Protein AF-A0ABD3PAG7-F1 (afdb_monomer_lite)

InterPro domains:
  IPR004653 tRNA-dihydrouridine(20/20a) synthase [PTHR42907] (1-175)
  IPR013785 Aldolase-type TIM barrel [G3DSA:3.20.20.70] (1-149)
  IPR035587 DUS-like, FMN-binding domain [PF01207] (1-168)

Secondary structure (DSSP, 8-state):
---HHHHHHHHHHHHHH-SS-EEEEEES-EESSSTT-----HHHHHHHHHHHHHHHHTTEEEEEEESS-EETTS-HHHHTTSSPP-HHHHHHHHHHTTTTSEEEEES---SHHHHHHHHHHTTT---EEE-SHHHHH-TTHHHHHHHHHH-PPPPPHHHHHHHHHHHHHHTTTTS-HHHHHHHHHHHHHHHHHHHTS-STT-SS-HHHHHHHHHHHHHHHHHHTTTS-------HHHHHHHHHHHHH-HHHHHHHHHHHHT-

Foldseek 3Di:
DVDLQVLLVVLLVCVVVDPDADEEEDEQAEAAAPVRDDDQDPVSLVVVLVSVVSNLVSGHQEYEYEQFHAHNVDDPLCSQPPGDGDLVSQLVSLQVCPPRHAYEYEHDDQAPVVLVVSVVVSVPSHNYYDDDLNCQQAVVRVLVVCCPPVVDDRDQVLVVLVVLLVVCVVCCVPDALLVSCSSVLSNLNNLVVLLPDDPDPRPDDPVSSVVSLVSSLVSLCVVVVPDDDDDDDDSSVSVVVSSCNRNNPVSVVVSVVVSVSD

Sequence (262 aa):
MKDPSLTARLVKSMAAAANIDISVKCQIGMFNSEDDLQTLNQEDYQYMTKYISMIHNAGTSHVILHTRPAILSLSPVKNRVMPTLNYDFVNQIASDFRGKVKITMNGGITSLHQLSSLQSNDKHSIYSHMAGRWCLRRPLDLAAVEQTLCKKAIQHPQKCIDSYMEYALANQSKFSLAEVCLLLFLVVEQLREDYDQEEEGVLLSRDDMESLYDSIQDGLKELGRDNMASTDAVYFKQLAGLFKLLAETKVVNKWKRNRSEL

Organism: NCBI:txid2934178

Structure (mmCIF, N/CA/C/O backbone):
data_AF-A0ABD3PAG7-F1
#
_entry.id   AF-A0ABD3PAG7-F1
#
loop_
_atom_site.group_PDB
_atom_site.id
_atom_site.type_symbol
_atom_site.label_atom_id
_atom_site.label_alt_id
_atom_site.label_comp_id
_atom_site.label_asym_id
_atom_site.label_entity_id
_atom_site.label_seq_id
_atom_site.pdbx_PDB_ins_code
_atom_site.Cartn_x
_atom_site.Cartn_y
_atom_site.Cartn_z
_atom_site.occupancy
_atom_site.B_iso_or_equiv
_atom_site.auth_seq_id
_atom_site.auth_comp_id
_atom_site.auth_asym_id
_atom_site.auth_atom_id
_atom_site.pdbx_PDB_model_num
ATOM 1 N N . MET A 1 1 ? 13.510 -10.223 -8.607 1.00 84.00 1 MET A N 1
ATOM 2 C CA . MET A 1 1 ? 14.450 -9.286 -9.260 1.00 84.00 1 MET A CA 1
ATOM 3 C C . MET A 1 1 ? 15.811 -9.908 -9.537 1.00 84.00 1 MET A C 1
ATOM 5 O O . MET A 1 1 ? 16.081 -9.971 -10.716 1.00 84.00 1 MET A O 1
ATOM 9 N N . LYS A 1 2 ? 16.593 -10.441 -8.567 1.00 88.94 2 LYS A N 1
ATOM 10 C CA . LYS A 1 2 ? 17.908 -11.115 -8.819 1.00 88.94 2 LYS A CA 1
ATOM 11 C C . LYS A 1 2 ? 17.970 -11.966 -10.087 1.00 88.94 2 LYS A C 1
ATOM 13 O O . LYS A 1 2 ? 18.931 -11.863 -10.838 1.00 88.94 2 LYS A O 1
ATOM 18 N N . ASP A 1 3 ? 16.933 -12.765 -10.317 1.00 93.75 3 ASP A N 1
ATOM 19 C CA . ASP A 1 3 ? 16.762 -13.547 -11.535 1.00 93.75 3 ASP A CA 1
ATOM 20 C C . ASP A 1 3 ? 15.500 -13.084 -12.303 1.00 93.75 3 ASP A C 1
ATOM 22 O O . ASP A 1 3 ? 14.367 -13.464 -11.958 1.00 93.75 3 ASP A O 1
ATOM 26 N N . PRO A 1 4 ? 15.664 -12.229 -13.333 1.00 95.06 4 PRO A N 1
ATOM 27 C CA . PRO A 1 4 ? 14.580 -11.827 -14.225 1.00 95.06 4 PRO A CA 1
ATOM 28 C C . PRO A 1 4 ? 13.952 -13.007 -14.977 1.00 95.06 4 PRO A C 1
ATOM 30 O O . PRO A 1 4 ? 12.734 -13.046 -15.151 1.00 95.06 4 PRO A O 1
ATOM 33 N N . SER A 1 5 ? 14.758 -13.993 -15.385 1.00 97.50 5 SER A N 1
ATOM 34 C CA . SER A 1 5 ? 14.311 -15.161 -16.153 1.00 97.50 5 SER A CA 1
ATOM 35 C C . SER A 1 5 ? 13.416 -16.069 -15.319 1.00 97.50 5 SER A C 1
ATOM 37 O O . SER A 1 5 ? 12.378 -16.528 -15.797 1.00 97.50 5 SER A O 1
ATOM 39 N N . LEU A 1 6 ? 13.775 -16.307 -14.056 1.00 98.00 6 LEU A N 1
ATOM 40 C CA . LEU A 1 6 ? 12.910 -17.011 -13.112 1.00 98.00 6 LEU A CA 1
ATOM 41 C C . LEU A 1 6 ? 11.593 -16.261 -12.913 1.00 98.00 6 LEU A C 1
ATOM 43 O O . LEU A 1 6 ? 10.535 -16.882 -12.968 1.00 98.00 6 LEU A O 1
ATOM 47 N N . THR A 1 7 ? 11.645 -14.939 -12.738 1.00 97.38 7 THR A N 1
ATOM 48 C CA . THR A 1 7 ? 10.426 -14.138 -12.550 1.00 97.38 7 THR A CA 1
ATOM 49 C C . THR A 1 7 ? 9.494 -14.257 -13.758 1.00 97.38 7 THR A C 1
ATOM 51 O O . THR A 1 7 ? 8.307 -14.526 -13.592 1.00 97.38 7 THR A O 1
ATOM 54 N N . ALA A 1 8 ? 10.031 -14.145 -14.975 1.00 98.19 8 ALA A N 1
ATOM 55 C CA . ALA A 1 8 ? 9.270 -14.321 -16.208 1.00 98.19 8 ALA A CA 1
ATOM 56 C C . ALA A 1 8 ? 8.654 -15.728 -16.318 1.00 98.19 8 ALA A C 1
ATOM 58 O O . ALA A 1 8 ? 7.490 -15.864 -16.686 1.00 98.19 8 ALA A O 1
ATOM 59 N N . ARG A 1 9 ? 9.384 -16.787 -15.941 1.00 98.38 9 ARG A N 1
ATOM 60 C CA . ARG A 1 9 ? 8.820 -18.149 -15.907 1.00 98.38 9 ARG A CA 1
ATOM 61 C C . ARG A 1 9 ? 7.665 -18.273 -14.915 1.00 98.38 9 ARG A C 1
ATOM 63 O O . ARG A 1 9 ? 6.658 -18.878 -15.261 1.00 98.38 9 ARG A O 1
ATOM 70 N N . LEU A 1 10 ? 7.785 -17.686 -13.722 1.00 97.81 10 LEU A N 1
ATOM 71 C CA . LEU A 1 10 ? 6.702 -17.671 -12.733 1.00 97.81 10 LEU A CA 1
ATOM 72 C C . LEU A 1 10 ? 5.471 -16.930 -13.267 1.00 97.81 10 LEU A C 1
ATOM 74 O O . LEU A 1 10 ? 4.367 -17.460 -13.183 1.00 97.81 10 LEU A O 1
ATOM 78 N N . VAL A 1 11 ? 5.661 -15.749 -13.868 1.00 98.00 11 VAL A N 1
ATOM 79 C CA . VAL A 1 11 ? 4.583 -14.982 -14.513 1.00 98.00 11 VAL A CA 1
ATOM 80 C C . VAL A 1 11 ? 3.891 -15.811 -15.587 1.00 98.00 11 VAL A C 1
ATOM 82 O O . VAL A 1 11 ? 2.670 -15.923 -15.560 1.00 98.00 11 VAL A O 1
ATOM 85 N N . LYS A 1 12 ? 4.657 -16.449 -16.478 1.00 97.94 12 LYS A N 1
ATOM 86 C CA . LYS A 1 12 ? 4.107 -17.289 -17.547 1.00 97.94 12 LYS A CA 1
ATOM 87 C C . LYS A 1 12 ? 3.277 -18.446 -16.995 1.00 97.94 12 LYS A C 1
ATOM 89 O O . LYS A 1 12 ? 2.199 -18.719 -17.512 1.00 97.94 12 LYS A O 1
ATOM 94 N N . SER A 1 13 ? 3.757 -19.111 -15.944 1.00 97.94 13 SER A N 1
ATOM 95 C CA . SER A 1 13 ? 3.012 -20.193 -15.295 1.00 97.94 13 SER A CA 1
ATOM 96 C C . SER A 1 13 ? 1.712 -19.698 -14.659 1.00 97.94 13 SER A C 1
ATOM 98 O O . SER A 1 13 ? 0.682 -20.344 -14.820 1.00 97.94 13 SER A O 1
ATOM 100 N N . MET A 1 14 ? 1.733 -18.548 -13.975 1.00 97.31 14 MET A N 1
ATOM 101 C CA . MET A 1 14 ? 0.524 -17.953 -13.389 1.00 97.31 14 MET A CA 1
ATOM 102 C C . MET A 1 14 ? -0.477 -17.532 -14.470 1.00 97.31 14 MET A C 1
ATOM 104 O O . MET A 1 14 ? -1.655 -17.853 -14.357 1.00 97.31 14 MET A O 1
ATOM 108 N N . ALA A 1 15 ? -0.004 -16.887 -15.540 1.00 95.19 15 ALA A N 1
ATOM 109 C CA . ALA A 1 15 ? -0.835 -16.459 -16.664 1.00 95.19 15 ALA A CA 1
ATOM 110 C C . ALA A 1 15 ? -1.457 -17.644 -17.421 1.00 95.19 15 ALA A C 1
ATOM 112 O O . ALA A 1 15 ? -2.580 -17.548 -17.897 1.00 95.19 15 ALA A O 1
ATOM 113 N N . ALA A 1 16 ? -0.754 -18.777 -17.514 1.00 95.75 16 ALA A N 1
ATOM 114 C CA . ALA A 1 16 ? -1.299 -19.994 -18.115 1.00 95.75 16 ALA A CA 1
ATOM 115 C C . ALA A 1 16 ? -2.332 -20.699 -17.218 1.00 95.75 16 ALA A C 1
ATOM 117 O O . ALA A 1 16 ? -3.218 -21.381 -17.725 1.00 95.75 16 ALA A O 1
ATOM 118 N N . ALA A 1 17 ? -2.206 -20.567 -15.894 1.00 96.56 17 ALA A N 1
ATOM 119 C CA . ALA A 1 17 ? -3.073 -21.240 -14.929 1.00 96.56 17 ALA A CA 1
ATOM 120 C C . ALA A 1 17 ? -4.335 -20.440 -14.569 1.00 96.56 17 ALA A C 1
ATOM 122 O O . ALA A 1 17 ? -5.310 -21.026 -14.101 1.00 96.56 17 ALA A O 1
ATOM 123 N N . ALA A 1 18 ? -4.323 -19.117 -14.746 1.00 92.12 18 ALA A N 1
ATOM 124 C CA . ALA A 1 18 ? -5.382 -18.236 -14.278 1.00 92.12 18 ALA A CA 1
ATOM 125 C C . ALA A 1 18 ? -5.988 -17.415 -15.425 1.00 92.12 18 ALA A C 1
ATOM 127 O O . ALA A 1 18 ? -5.271 -16.799 -16.204 1.00 92.12 18 ALA A O 1
ATOM 128 N N . ASN A 1 19 ? -7.321 -17.347 -15.490 1.00 92.31 19 ASN A N 1
ATOM 129 C CA . ASN A 1 19 ? -8.045 -16.493 -16.441 1.00 92.31 19 ASN A CA 1
ATOM 130 C C . ASN A 1 19 ? -8.271 -15.076 -15.873 1.00 92.31 19 ASN A C 1
ATOM 132 O O . ASN A 1 19 ? -9.384 -14.553 -15.904 1.00 92.31 19 ASN A O 1
ATOM 136 N N . ILE A 1 20 ? -7.233 -14.501 -15.262 1.00 94.19 20 ILE A N 1
ATOM 137 C CA . ILE A 1 20 ? -7.226 -13.152 -14.681 1.00 94.19 20 ILE A CA 1
ATOM 138 C C . ILE A 1 20 ? -5.900 -12.459 -15.001 1.00 94.19 20 ILE A C 1
ATOM 140 O O . ILE A 1 20 ? -4.877 -13.119 -15.188 1.00 94.19 20 ILE A O 1
ATOM 144 N N . ASP A 1 21 ? -5.909 -11.127 -15.026 1.00 94.06 21 ASP A N 1
ATOM 145 C CA . ASP A 1 21 ? -4.708 -10.333 -15.286 1.00 94.06 21 ASP A CA 1
ATOM 146 C C . ASP A 1 21 ? -3.626 -10.567 -14.218 1.00 94.06 21 ASP A C 1
ATOM 148 O O . ASP A 1 21 ? -3.873 -10.466 -13.013 1.00 94.06 21 ASP A O 1
ATOM 152 N N . ILE A 1 22 ? -2.390 -10.814 -14.665 1.00 96.00 22 ILE A N 1
ATOM 153 C CA . ILE A 1 22 ? -1.226 -10.955 -13.785 1.00 96.00 22 ILE A CA 1
ATOM 154 C C . ILE A 1 22 ? -0.495 -9.616 -13.676 1.00 96.00 22 ILE A C 1
ATOM 156 O O . ILE A 1 22 ? -0.013 -9.072 -14.673 1.00 96.00 22 ILE A O 1
ATOM 160 N N . SER A 1 23 ? -0.352 -9.118 -12.446 1.00 97.69 23 SER A N 1
ATOM 161 C CA . SER A 1 23 ? 0.460 -7.940 -12.126 1.00 97.69 23 SER A CA 1
ATOM 162 C C . SER A 1 23 ? 1.742 -8.316 -11.378 1.00 97.69 23 SER A C 1
ATOM 164 O O . SER A 1 23 ? 1.819 -9.361 -10.731 1.00 97.69 23 SER A O 1
ATOM 166 N N . VAL A 1 24 ? 2.764 -7.461 -11.454 1.00 98.12 24 VAL A N 1
ATOM 167 C CA . VAL A 1 24 ? 4.024 -7.627 -10.709 1.00 98.12 24 VAL A CA 1
ATOM 168 C C . VAL A 1 24 ? 4.320 -6.366 -9.913 1.00 98.12 24 VAL A C 1
ATOM 170 O O . VAL A 1 24 ? 4.356 -5.273 -10.468 1.00 98.12 24 VAL A O 1
ATOM 173 N N . LYS A 1 25 ? 4.590 -6.507 -8.612 1.00 98.12 25 LYS A N 1
ATOM 174 C CA . LYS A 1 25 ? 5.033 -5.405 -7.749 1.00 98.12 25 LYS A CA 1
ATOM 175 C C . LYS A 1 25 ? 6.494 -5.582 -7.348 1.00 98.12 25 LYS A C 1
ATOM 177 O O . LYS A 1 25 ? 6.856 -6.624 -6.806 1.00 98.12 25 LYS A O 1
ATOM 182 N N . CYS A 1 26 ? 7.325 -4.567 -7.565 1.00 96.88 26 CYS A N 1
ATOM 183 C CA . CYS A 1 26 ? 8.747 -4.605 -7.212 1.00 96.88 26 CYS A CA 1
ATOM 184 C C . CYS A 1 26 ? 9.313 -3.220 -6.851 1.00 96.88 26 CYS A C 1
ATOM 186 O O . CYS A 1 26 ? 8.590 -2.228 -6.853 1.00 96.88 26 CYS A O 1
ATOM 188 N N . GLN A 1 27 ? 10.588 -3.170 -6.459 1.00 95.75 27 GLN A N 1
ATOM 189 C CA . GLN A 1 27 ? 11.348 -1.954 -6.130 1.00 95.75 27 GLN A CA 1
ATOM 190 C C . GLN A 1 27 ? 12.245 -1.540 -7.306 1.00 95.75 27 GLN A C 1
ATOM 192 O O . GLN A 1 27 ? 12.561 -2.383 -8.137 1.00 95.75 27 GLN A O 1
ATOM 197 N N . ILE A 1 28 ? 12.677 -0.278 -7.385 1.00 93.94 28 ILE A N 1
ATOM 198 C CA . ILE A 1 28 ? 13.448 0.268 -8.527 1.00 93.94 28 ILE A CA 1
ATOM 199 C C . ILE A 1 28 ? 14.957 -0.020 -8.515 1.00 93.94 28 ILE A C 1
ATOM 201 O O . ILE A 1 28 ? 15.763 0.830 -8.857 1.00 93.94 28 ILE A O 1
ATOM 205 N N . GLY A 1 29 ? 15.354 -1.220 -8.113 1.00 90.00 29 GLY A N 1
ATOM 206 C CA . GLY A 1 29 ? 16.764 -1.589 -7.993 1.00 90.00 29 GLY A CA 1
ATOM 207 C C . GLY A 1 29 ? 17.002 -2.450 -6.767 1.00 90.00 29 GLY A C 1
ATOM 208 O O . GLY A 1 29 ? 16.098 -2.651 -5.946 1.00 90.00 29 GLY A O 1
ATOM 209 N N . MET A 1 30 ? 18.205 -2.998 -6.662 1.00 89.94 30 MET A N 1
ATOM 210 C CA . MET A 1 30 ? 18.552 -3.930 -5.599 1.00 89.94 30 MET A CA 1
ATOM 211 C C . MET A 1 30 ? 20.059 -3.933 -5.352 1.00 89.94 30 MET A C 1
ATOM 213 O O . MET A 1 30 ? 20.830 -4.297 -6.234 1.00 89.94 30 MET A O 1
ATOM 217 N N . PHE A 1 31 ? 20.432 -3.621 -4.119 1.00 90.75 31 PHE A N 1
ATOM 218 C CA . PHE A 1 31 ? 21.804 -3.501 -3.642 1.00 90.75 31 PHE A CA 1
ATOM 219 C C . PHE A 1 31 ? 22.043 -4.489 -2.496 1.00 90.75 31 PHE A C 1
ATOM 221 O O . PHE A 1 31 ? 21.108 -4.829 -1.763 1.00 90.75 31 PHE A O 1
ATOM 228 N N . ASN A 1 32 ? 23.265 -5.004 -2.347 1.00 89.56 32 ASN A N 1
ATOM 229 C CA . ASN A 1 32 ? 23.542 -5.998 -1.305 1.00 89.56 32 ASN A CA 1
ATOM 230 C C . ASN A 1 32 ? 23.725 -5.337 0.062 1.00 89.56 32 ASN A C 1
ATOM 232 O O . ASN A 1 32 ? 23.185 -5.841 1.048 1.00 89.56 32 ASN A O 1
ATOM 236 N N . SER A 1 33 ? 24.439 -4.217 0.106 1.00 88.81 33 SER A N 1
ATOM 237 C CA . SER A 1 33 ? 24.762 -3.477 1.322 1.00 88.81 33 SER A CA 1
ATOM 238 C C . SER A 1 33 ? 24.403 -1.992 1.216 1.00 88.81 33 SER A C 1
ATOM 240 O O . SER A 1 33 ? 24.059 -1.492 0.146 1.00 88.81 33 SER A O 1
ATOM 242 N N . GLU A 1 34 ? 24.459 -1.289 2.348 1.00 85.12 34 GLU A N 1
ATOM 243 C CA . GLU A 1 34 ? 24.294 0.169 2.392 1.00 85.12 34 GLU A CA 1
ATOM 244 C C . GLU A 1 34 ? 25.465 0.890 1.707 1.00 85.12 34 GLU A C 1
ATOM 246 O O . GLU A 1 34 ? 25.253 1.949 1.130 1.00 85.12 34 GLU A O 1
ATOM 251 N N . ASP A 1 35 ? 26.664 0.300 1.702 1.00 84.38 35 ASP A N 1
ATOM 252 C CA . ASP A 1 35 ? 27.848 0.861 1.034 1.00 84.38 35 ASP A CA 1
ATOM 253 C C . ASP A 1 35 ? 27.724 0.800 -0.497 1.00 84.38 35 ASP A C 1
ATOM 255 O O . ASP A 1 35 ? 28.289 1.622 -1.216 1.00 84.38 35 ASP A O 1
ATOM 259 N N . ASP A 1 36 ? 26.926 -0.149 -0.996 1.00 79.62 36 ASP A N 1
ATOM 260 C CA . ASP A 1 36 ? 26.575 -0.260 -2.413 1.00 79.62 36 ASP A CA 1
ATOM 261 C C . ASP A 1 36 ? 25.487 0.746 -2.819 1.00 79.62 36 ASP A C 1
ATOM 263 O O . ASP A 1 36 ? 25.132 0.815 -3.998 1.00 79.62 36 ASP A O 1
ATOM 267 N N . LEU A 1 37 ? 24.912 1.493 -1.864 1.00 72.38 37 LEU A N 1
ATOM 268 C CA . LEU A 1 37 ? 23.863 2.463 -2.143 1.00 72.38 37 LEU A CA 1
ATOM 269 C C . LEU A 1 37 ? 24.441 3.620 -2.953 1.00 72.38 37 LEU A C 1
ATOM 271 O O . LEU A 1 37 ? 25.000 4.581 -2.425 1.00 72.38 37 LEU A O 1
ATOM 275 N N . GLN A 1 38 ? 24.240 3.537 -4.257 1.00 68.12 38 GLN A N 1
ATOM 276 C CA . GLN A 1 38 ? 24.520 4.614 -5.186 1.00 68.12 38 GLN A CA 1
ATOM 277 C C . GLN A 1 38 ? 23.206 5.206 -5.688 1.00 68.12 38 GLN A C 1
ATOM 279 O O . GLN A 1 38 ? 22.147 4.569 -5.662 1.00 68.12 38 GLN A O 1
ATOM 284 N N . THR A 1 39 ? 23.268 6.449 -6.161 1.00 80.69 39 THR A N 1
ATOM 285 C CA . THR A 1 39 ? 22.202 6.985 -7.008 1.00 80.69 39 THR A CA 1
ATOM 286 C C . THR A 1 39 ? 22.030 6.043 -8.195 1.00 80.69 39 THR A C 1
ATOM 288 O O . THR A 1 39 ? 23.018 5.726 -8.858 1.00 80.69 39 THR A O 1
ATOM 291 N N . LEU A 1 40 ? 20.789 5.606 -8.446 1.00 89.38 40 LEU A N 1
ATOM 292 C CA . LEU A 1 40 ? 20.470 4.740 -9.582 1.00 89.38 40 LEU A CA 1
ATOM 293 C C . LEU A 1 40 ? 21.074 5.314 -10.860 1.00 89.38 40 LEU A C 1
ATOM 295 O O . LEU A 1 40 ? 20.865 6.489 -11.174 1.00 89.38 40 LEU A O 1
ATOM 299 N N . ASN A 1 41 ? 21.820 4.482 -11.573 1.00 91.31 41 ASN A N 1
ATOM 300 C CA . ASN A 1 41 ? 22.567 4.889 -12.751 1.00 91.31 41 ASN A CA 1
ATOM 301 C C . ASN A 1 41 ? 21.961 4.292 -14.036 1.00 91.31 41 ASN A C 1
ATOM 303 O O . ASN A 1 41 ? 20.882 3.691 -14.044 1.00 91.31 41 ASN A O 1
ATOM 307 N N . GLN A 1 42 ? 22.658 4.479 -15.157 1.00 93.69 42 GLN A N 1
ATOM 308 C CA . GLN A 1 42 ? 22.192 4.000 -16.455 1.00 93.69 4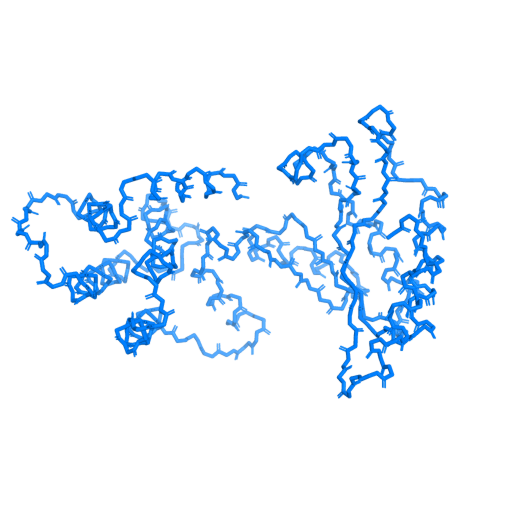2 GLN A CA 1
ATOM 309 C C . GLN A 1 42 ? 22.124 2.464 -16.546 1.00 93.69 42 GLN A C 1
ATOM 311 O O . GLN A 1 42 ? 21.260 1.938 -17.249 1.00 93.69 42 GLN A O 1
ATOM 316 N N . GLU A 1 43 ? 22.999 1.739 -15.847 1.00 93.25 43 GLU A N 1
ATOM 317 C CA . GLU A 1 43 ? 22.983 0.272 -15.811 1.00 93.25 43 GLU A CA 1
ATOM 318 C C . GLU A 1 43 ? 21.757 -0.238 -15.045 1.00 93.25 43 GLU A C 1
ATOM 320 O O . GLU A 1 43 ? 21.061 -1.133 -15.532 1.00 93.25 43 GLU A O 1
ATOM 325 N N . ASP A 1 44 ? 21.419 0.390 -13.913 1.00 94.06 44 ASP A N 1
ATOM 326 C CA . ASP A 1 44 ? 20.195 0.087 -13.158 1.00 94.06 44 ASP A CA 1
ATOM 327 C C . ASP A 1 44 ? 18.940 0.319 -14.007 1.00 94.06 44 ASP A C 1
ATOM 329 O O . ASP A 1 44 ? 18.007 -0.495 -14.020 1.00 94.06 44 ASP A O 1
ATOM 333 N N . TYR A 1 45 ? 18.929 1.416 -14.767 1.00 96.38 45 TYR A N 1
ATOM 334 C CA . TYR A 1 45 ? 17.847 1.747 -15.689 1.00 96.38 45 TYR A CA 1
ATOM 335 C C . TYR A 1 45 ? 17.683 0.696 -16.794 1.00 96.38 45 TYR A C 1
ATOM 337 O O . TYR A 1 45 ? 16.579 0.195 -17.043 1.00 96.38 45 TYR A O 1
ATOM 345 N N . GLN A 1 46 ? 18.785 0.318 -17.447 1.00 96.81 46 GLN A N 1
ATOM 346 C CA . GLN A 1 46 ? 18.792 -0.713 -18.488 1.00 96.81 46 GLN A CA 1
ATOM 347 C C . GLN A 1 46 ? 18.352 -2.069 -17.932 1.00 96.81 46 GLN A C 1
ATOM 349 O O . GLN A 1 46 ? 17.559 -2.775 -18.564 1.00 96.81 46 GLN A O 1
ATOM 354 N N . TYR A 1 47 ? 18.815 -2.418 -16.731 1.00 96.19 47 TYR A N 1
ATOM 355 C CA . TYR A 1 47 ? 18.412 -3.636 -16.047 1.00 96.19 47 TYR A CA 1
ATOM 356 C C . TYR A 1 47 ? 16.908 -3.656 -15.780 1.00 96.19 47 TYR A C 1
ATOM 358 O O . TYR A 1 47 ? 16.239 -4.641 -16.106 1.00 96.19 47 TYR A O 1
ATOM 366 N N . MET A 1 48 ? 16.352 -2.571 -15.235 1.00 97.44 48 MET A N 1
ATOM 367 C CA . MET A 1 48 ? 14.921 -2.491 -14.955 1.00 97.44 48 MET A CA 1
ATOM 368 C C . MET A 1 48 ? 14.085 -2.546 -16.239 1.00 97.44 48 MET A C 1
ATOM 370 O O . MET A 1 48 ? 13.095 -3.274 -16.302 1.00 97.44 48 MET A O 1
ATOM 374 N N . THR A 1 49 ? 14.513 -1.855 -17.295 1.00 97.56 49 THR A N 1
ATOM 375 C CA . THR A 1 49 ? 13.855 -1.894 -18.610 1.00 97.56 49 THR A CA 1
ATOM 376 C C . THR A 1 49 ? 13.845 -3.315 -19.182 1.00 97.56 49 THR A C 1
ATOM 378 O O . THR A 1 49 ? 12.811 -3.811 -19.644 1.00 97.56 49 THR A O 1
ATOM 381 N N . LYS A 1 50 ? 14.972 -4.031 -19.089 1.00 97.56 50 LYS A N 1
ATOM 382 C CA . LYS A 1 50 ? 15.056 -5.442 -19.485 1.00 97.56 50 LYS A CA 1
ATOM 383 C C . LYS A 1 50 ? 14.133 -6.316 -18.636 1.00 97.56 50 LYS A C 1
ATOM 385 O O . LYS A 1 50 ? 13.405 -7.141 -19.183 1.00 97.56 50 LYS A O 1
ATOM 390 N N . TYR A 1 51 ? 14.128 -6.121 -17.320 1.00 98.06 51 TYR A N 1
ATOM 391 C CA . TYR A 1 51 ? 13.280 -6.867 -16.394 1.00 98.06 51 TYR A CA 1
ATOM 392 C C . TYR A 1 51 ? 11.789 -6.702 -16.720 1.00 98.06 51 TYR A C 1
ATOM 394 O O . TYR A 1 51 ? 11.093 -7.706 -16.869 1.00 98.06 51 TYR A O 1
ATOM 402 N N . ILE A 1 52 ? 11.316 -5.463 -16.904 1.00 98.19 52 ILE A N 1
ATOM 403 C CA . ILE A 1 52 ? 9.918 -5.164 -17.257 1.00 98.19 52 ILE A CA 1
ATOM 404 C C . ILE A 1 52 ? 9.559 -5.781 -18.611 1.00 98.19 52 ILE A C 1
ATOM 406 O O . ILE A 1 52 ? 8.516 -6.420 -18.732 1.00 98.19 52 ILE A O 1
ATOM 410 N N . SER A 1 53 ? 10.446 -5.678 -19.604 1.00 98.06 53 SER A N 1
ATOM 411 C CA . SER A 1 53 ? 10.235 -6.305 -20.917 1.00 98.06 53 SER A CA 1
ATOM 412 C C . SER A 1 53 ? 10.075 -7.825 -20.806 1.00 98.06 53 SER A C 1
ATOM 414 O O . SER A 1 53 ? 9.201 -8.407 -21.444 1.00 98.06 53 SER A O 1
ATOM 416 N N . MET A 1 54 ? 10.883 -8.481 -19.968 1.00 98.31 54 MET A N 1
ATOM 417 C CA . MET A 1 54 ? 10.828 -9.933 -19.782 1.00 98.31 54 MET A CA 1
ATOM 418 C C . MET A 1 54 ? 9.526 -10.399 -19.126 1.00 98.31 54 MET A C 1
ATOM 420 O O . MET A 1 54 ? 8.925 -11.363 -19.597 1.00 98.31 54 MET A O 1
ATOM 424 N N . ILE A 1 55 ? 9.078 -9.732 -18.059 1.00 98.06 55 ILE A N 1
ATOM 425 C CA . ILE A 1 55 ? 7.812 -10.091 -17.398 1.00 98.06 55 ILE A CA 1
ATOM 426 C C . ILE A 1 55 ? 6.600 -9.719 -18.259 1.00 98.06 55 ILE A C 1
ATOM 428 O O . ILE A 1 55 ? 5.617 -10.456 -18.274 1.00 98.06 55 ILE A O 1
ATOM 432 N N . HIS A 1 56 ? 6.683 -8.635 -19.034 1.00 97.81 56 HIS A N 1
ATOM 433 C CA . HIS A 1 56 ? 5.636 -8.264 -19.979 1.00 97.81 56 HIS A CA 1
ATOM 434 C C . HIS A 1 56 ? 5.464 -9.326 -21.067 1.00 97.81 56 HIS A C 1
ATOM 436 O O . HIS A 1 56 ? 4.365 -9.844 -21.253 1.00 97.81 56 HIS A O 1
ATOM 442 N N . ASN A 1 57 ? 6.566 -9.749 -21.694 1.00 97.69 57 ASN A N 1
ATOM 443 C CA . ASN A 1 57 ? 6.562 -10.825 -22.691 1.00 97.69 57 ASN A CA 1
ATOM 444 C C . ASN A 1 57 ? 6.083 -12.172 -22.120 1.00 97.69 57 ASN A C 1
ATOM 446 O O . ASN A 1 57 ? 5.654 -13.045 -22.872 1.00 97.69 57 ASN A O 1
ATOM 450 N N . ALA A 1 58 ? 6.166 -12.361 -20.801 1.00 97.62 58 ALA A N 1
ATOM 451 C CA . ALA A 1 58 ? 5.654 -13.542 -20.118 1.00 97.62 58 ALA A CA 1
ATOM 452 C C . ALA A 1 58 ? 4.146 -13.488 -19.814 1.00 97.62 58 ALA A C 1
ATOM 454 O O . ALA A 1 58 ? 3.590 -14.514 -19.427 1.00 97.62 58 ALA A O 1
ATOM 455 N N . GLY A 1 59 ? 3.493 -12.334 -19.986 1.00 96.06 59 GLY A N 1
ATOM 456 C CA . GLY A 1 59 ? 2.049 -12.167 -19.799 1.00 96.06 59 GLY A CA 1
ATOM 457 C C . GLY A 1 59 ? 1.637 -11.099 -18.782 1.00 96.06 59 GLY A C 1
ATOM 458 O O . GLY A 1 59 ? 0.446 -10.939 -18.536 1.00 96.06 59 GLY A O 1
ATOM 459 N N . THR A 1 60 ? 2.571 -10.352 -18.180 1.00 97.06 60 THR A N 1
ATOM 460 C CA . THR A 1 60 ? 2.209 -9.238 -17.287 1.00 97.06 60 THR A CA 1
ATOM 461 C C . THR A 1 60 ? 1.783 -8.000 -18.078 1.00 97.06 60 THR A C 1
ATOM 463 O O . THR A 1 60 ? 2.530 -7.486 -18.910 1.00 97.06 60 THR A O 1
ATOM 466 N N . SER A 1 61 ? 0.611 -7.452 -17.761 1.00 94.44 61 SER A N 1
ATOM 467 C CA . SER A 1 61 ? 0.102 -6.197 -18.343 1.00 94.44 61 SER A CA 1
ATOM 468 C C . SER A 1 61 ? 0.221 -4.993 -17.397 1.00 94.44 61 SER A C 1
ATOM 470 O O . SER A 1 61 ? 0.046 -3.848 -17.822 1.00 94.44 61 SER A O 1
ATOM 472 N N . HIS A 1 62 ? 0.545 -5.228 -16.119 1.00 98.31 62 HIS A N 1
ATOM 473 C CA . HIS A 1 62 ? 0.572 -4.207 -15.072 1.00 98.31 62 HIS A CA 1
ATOM 474 C C . HIS A 1 62 ? 1.749 -4.401 -14.112 1.00 98.31 62 HIS A C 1
ATOM 476 O O . HIS A 1 62 ? 1.880 -5.441 -13.468 1.00 98.31 62 HIS A O 1
ATOM 482 N N . VAL A 1 63 ? 2.600 -3.382 -13.989 1.00 98.56 63 VAL A N 1
ATOM 483 C CA . VAL A 1 63 ? 3.733 -3.368 -13.061 1.00 98.56 63 VAL A CA 1
ATOM 484 C C . VAL A 1 63 ? 3.579 -2.229 -12.057 1.00 98.56 63 VAL A C 1
ATOM 486 O O . VAL A 1 63 ? 3.342 -1.081 -12.423 1.00 98.56 63 VAL A O 1
ATOM 489 N N . ILE A 1 64 ? 3.731 -2.545 -10.775 1.00 98.75 64 ILE A N 1
ATOM 490 C CA . ILE A 1 64 ? 3.706 -1.583 -9.674 1.00 98.75 64 ILE A CA 1
ATOM 491 C C . ILE A 1 64 ? 5.140 -1.386 -9.182 1.00 98.75 64 ILE A C 1
ATOM 493 O O . ILE A 1 64 ? 5.742 -2.298 -8.608 1.00 98.75 64 ILE A O 1
ATOM 497 N N . LEU A 1 65 ? 5.682 -0.189 -9.380 1.00 98.38 65 LEU A N 1
ATOM 498 C CA . LEU A 1 65 ? 7.049 0.154 -9.007 1.00 98.38 65 LEU A CA 1
ATOM 499 C C . LEU A 1 65 ? 7.052 0.953 -7.711 1.00 98.38 65 LEU A C 1
ATOM 501 O O . LEU A 1 65 ? 6.560 2.078 -7.651 1.00 98.38 65 LEU A O 1
ATOM 505 N N . HIS A 1 66 ? 7.633 0.375 -6.663 1.00 97.56 66 HIS A N 1
ATOM 506 C CA . HIS A 1 66 ? 7.991 1.134 -5.480 1.00 97.56 66 HIS A CA 1
ATOM 507 C C . HIS A 1 66 ? 9.239 1.968 -5.787 1.00 97.56 66 HIS A C 1
ATOM 509 O O . HIS A 1 66 ? 10.294 1.421 -6.098 1.00 97.56 66 HIS A O 1
ATOM 515 N N . THR A 1 67 ? 9.137 3.283 -5.625 1.00 95.81 67 THR A N 1
ATOM 516 C CA . THR A 1 67 ? 10.118 4.317 -6.005 1.00 95.81 67 THR A CA 1
ATOM 517 C C . THR A 1 67 ? 11.380 4.339 -5.138 1.00 95.81 67 THR A C 1
ATOM 519 O O . THR A 1 67 ? 12.129 5.304 -5.152 1.00 95.81 67 THR A O 1
ATOM 522 N N . ARG A 1 68 ? 11.640 3.275 -4.374 1.00 95.12 68 ARG A N 1
ATOM 523 C CA . ARG A 1 68 ? 12.873 3.077 -3.601 1.00 95.12 68 ARG A CA 1
ATOM 524 C C . ARG A 1 68 ? 13.545 1.808 -4.098 1.00 95.12 68 ARG A C 1
ATOM 526 O O . ARG A 1 68 ? 12.818 0.825 -4.272 1.00 95.12 68 ARG A O 1
ATOM 533 N N . PRO A 1 69 ? 14.874 1.766 -4.245 1.00 94.38 69 PRO A N 1
ATOM 534 C CA . PRO A 1 69 ? 15.577 0.505 -4.424 1.00 94.38 69 PRO A CA 1
ATOM 535 C C . PRO A 1 69 ? 15.539 -0.329 -3.134 1.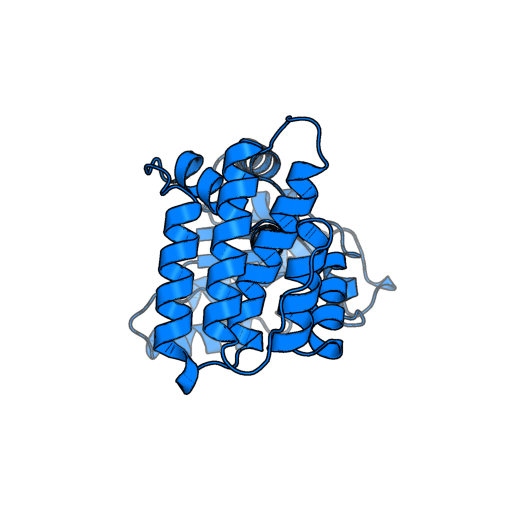00 94.38 69 PRO A C 1
ATOM 537 O O . PRO A 1 69 ? 15.291 0.193 -2.044 1.00 94.38 69 PRO A O 1
ATOM 540 N N . ALA A 1 70 ? 15.754 -1.635 -3.262 1.00 92.81 70 ALA A N 1
ATOM 541 C CA . ALA A 1 70 ? 15.888 -2.548 -2.131 1.00 92.81 70 ALA A CA 1
ATOM 542 C C . ALA A 1 70 ? 17.357 -2.654 -1.699 1.00 92.81 70 ALA A C 1
ATOM 544 O O . ALA A 1 70 ? 18.221 -2.844 -2.548 1.00 92.81 70 ALA A O 1
ATOM 545 N N . ILE A 1 71 ? 17.643 -2.615 -0.399 1.00 92.50 71 ILE A N 1
ATOM 546 C CA . ILE A 1 71 ? 18.971 -2.916 0.153 1.00 92.50 71 ILE A CA 1
ATOM 547 C C . ILE A 1 71 ? 18.852 -4.179 1.001 1.00 92.50 71 ILE A C 1
ATOM 549 O O . ILE A 1 71 ? 18.145 -4.202 2.008 1.00 92.50 71 ILE A O 1
ATOM 553 N N . LEU A 1 72 ? 19.499 -5.262 0.584 1.00 91.50 72 LEU A N 1
ATOM 554 C CA . LEU A 1 72 ? 19.231 -6.596 1.128 1.00 91.50 72 LEU A CA 1
ATOM 555 C C . LEU A 1 72 ? 19.789 -6.818 2.539 1.00 91.50 72 LEU A C 1
ATOM 557 O O . LEU A 1 72 ? 19.262 -7.661 3.261 1.00 91.50 72 LEU A O 1
ATOM 561 N N . SER A 1 73 ? 20.809 -6.060 2.945 1.00 91.62 73 SER A N 1
ATOM 562 C CA . SER A 1 73 ? 21.328 -6.063 4.318 1.00 91.62 73 SER A CA 1
ATOM 563 C C . SER A 1 73 ? 20.398 -5.368 5.322 1.00 91.62 73 SER A C 1
ATOM 565 O O . SER A 1 73 ? 20.531 -5.570 6.530 1.00 91.62 73 SER A O 1
ATOM 567 N N . LEU A 1 74 ? 19.460 -4.538 4.850 1.00 90.50 74 LEU A N 1
ATOM 568 C CA . LEU A 1 74 ? 18.606 -3.724 5.706 1.00 90.50 74 LEU A CA 1
ATOM 569 C C . LEU A 1 74 ? 17.359 -4.467 6.190 1.00 90.50 74 LEU A C 1
ATOM 571 O O . LEU A 1 74 ? 16.718 -5.227 5.464 1.00 90.50 74 LEU A O 1
ATOM 575 N N . SER A 1 75 ? 16.926 -4.142 7.412 1.00 89.94 75 SER A N 1
ATOM 576 C CA . SER A 1 75 ? 15.619 -4.581 7.909 1.00 89.94 75 SER A CA 1
ATOM 577 C C . SER A 1 75 ? 14.476 -4.006 7.054 1.00 89.94 75 SER A C 1
ATOM 579 O O . SER A 1 75 ? 14.631 -2.935 6.456 1.00 89.94 75 SER A O 1
ATOM 581 N N . PRO A 1 76 ? 13.287 -4.643 7.023 1.00 87.50 76 PRO A N 1
ATOM 582 C CA . PRO A 1 76 ? 12.135 -4.118 6.284 1.00 87.50 76 PRO A CA 1
ATOM 583 C C . PRO A 1 76 ? 11.736 -2.692 6.690 1.00 87.50 76 PRO A C 1
ATOM 585 O O . PRO A 1 76 ? 11.287 -1.910 5.856 1.00 87.50 76 PRO A O 1
ATOM 588 N N . VAL A 1 77 ? 11.914 -2.326 7.964 1.00 86.12 77 VAL A N 1
ATOM 589 C CA . VAL A 1 77 ? 11.659 -0.960 8.445 1.00 86.12 77 VAL A CA 1
ATOM 590 C C . VAL A 1 77 ? 12.670 0.011 7.840 1.00 86.12 77 VAL A C 1
ATOM 592 O O . VAL A 1 77 ? 12.261 0.987 7.215 1.00 86.12 77 VAL A O 1
ATOM 595 N N . LYS A 1 78 ? 13.974 -0.290 7.936 1.00 88.81 78 LYS A N 1
ATOM 596 C CA . LYS A 1 78 ? 15.028 0.563 7.369 1.00 88.81 78 LYS A CA 1
ATOM 597 C C . LYS A 1 78 ? 14.889 0.708 5.850 1.00 88.81 78 LYS A C 1
ATOM 599 O O . LYS A 1 78 ? 14.966 1.823 5.347 1.00 88.81 78 LYS A O 1
ATOM 604 N N . ASN A 1 79 ? 14.556 -0.366 5.131 1.00 88.31 79 ASN A N 1
ATOM 605 C CA . ASN A 1 79 ? 14.302 -0.345 3.681 1.00 88.31 79 ASN A CA 1
ATOM 606 C C . ASN A 1 79 ? 13.162 0.601 3.246 1.00 88.31 79 ASN A C 1
ATOM 608 O O . ASN A 1 79 ? 13.097 1.006 2.086 1.00 88.31 79 ASN A O 1
ATOM 612 N N . ARG A 1 80 ? 12.253 0.976 4.156 1.00 85.44 80 ARG A N 1
ATOM 613 C CA . ARG A 1 80 ? 11.153 1.917 3.879 1.00 85.44 80 ARG A CA 1
ATOM 614 C C . ARG A 1 80 ? 11.508 3.380 4.142 1.00 85.44 80 ARG A C 1
ATOM 616 O O . ARG A 1 80 ? 10.682 4.241 3.827 1.00 85.44 80 ARG A O 1
ATOM 623 N N . VAL A 1 81 ? 12.673 3.650 4.731 1.00 84.94 81 VAL A N 1
ATOM 624 C CA . VAL A 1 81 ? 13.082 4.984 5.200 1.00 84.94 81 VAL A CA 1
ATOM 625 C C . VAL A 1 81 ? 14.415 5.408 4.585 1.00 84.94 81 VAL A C 1
ATOM 627 O O . VAL A 1 81 ? 14.483 6.503 4.042 1.00 84.94 81 VAL A O 1
ATOM 630 N N . MET A 1 82 ? 15.428 4.536 4.624 1.00 88.62 82 MET A N 1
ATOM 631 C CA . MET A 1 82 ? 16.810 4.842 4.233 1.00 88.62 82 MET A CA 1
ATOM 632 C C . MET A 1 82 ? 16.977 5.156 2.738 1.00 88.62 82 MET A C 1
ATOM 634 O O . MET A 1 82 ? 17.459 6.244 2.432 1.00 88.62 82 MET A O 1
ATOM 638 N N . PRO A 1 83 ? 16.577 4.283 1.787 1.00 91.44 83 PRO A N 1
ATOM 639 C CA . PRO A 1 83 ? 16.719 4.624 0.377 1.00 91.44 83 PRO A CA 1
ATOM 640 C C . PRO A 1 83 ? 15.829 5.815 0.017 1.00 91.44 83 PRO A C 1
ATOM 642 O O . PRO A 1 83 ? 14.643 5.852 0.372 1.00 91.44 83 PRO A O 1
ATOM 645 N N . THR A 1 84 ? 16.385 6.784 -0.702 1.00 92.25 84 THR A N 1
ATOM 646 C CA . THR A 1 84 ? 15.629 7.942 -1.178 1.00 92.25 84 THR A CA 1
ATOM 647 C C . THR A 1 84 ? 14.584 7.517 -2.208 1.00 92.25 84 THR A C 1
ATOM 649 O O . THR A 1 84 ? 14.701 6.490 -2.882 1.00 92.25 84 THR A O 1
ATOM 652 N N . LEU A 1 85 ? 13.503 8.291 -2.284 1.00 94.56 85 LEU A N 1
ATOM 653 C CA . LEU A 1 85 ? 12.480 8.121 -3.310 1.00 94.56 85 LEU A CA 1
ATOM 654 C C . LEU A 1 85 ? 13.016 8.690 -4.628 1.00 94.56 85 LEU A C 1
ATOM 656 O O . LEU A 1 85 ? 13.522 9.808 -4.641 1.00 94.56 85 LEU A O 1
ATOM 660 N N . ASN A 1 86 ? 12.868 7.953 -5.724 1.00 95.12 86 ASN A N 1
ATOM 661 C CA . ASN A 1 86 ? 13.241 8.397 -7.062 1.00 95.12 86 ASN A CA 1
ATOM 662 C C . ASN A 1 86 ? 12.032 8.276 -8.003 1.00 95.12 86 ASN A C 1
ATOM 664 O O . ASN A 1 86 ? 11.805 7.247 -8.645 1.00 95.12 86 ASN A O 1
ATOM 668 N N . TYR A 1 87 ? 11.208 9.326 -8.010 1.00 95.69 87 TYR A N 1
ATOM 669 C CA . TYR A 1 87 ? 10.010 9.418 -8.847 1.00 95.69 87 TYR A CA 1
ATOM 670 C C . TYR A 1 87 ? 10.357 9.597 -10.328 1.00 95.69 87 TYR A C 1
ATOM 672 O O . TYR A 1 87 ? 9.716 8.978 -11.174 1.00 95.69 87 TYR A O 1
ATOM 680 N N . ASP A 1 88 ? 11.409 10.360 -10.635 1.00 94.69 88 ASP A N 1
ATOM 681 C CA . ASP A 1 88 ? 11.855 10.622 -12.008 1.00 94.69 88 ASP A CA 1
ATOM 682 C C . ASP A 1 88 ? 12.252 9.338 -12.737 1.00 94.69 88 ASP A C 1
ATOM 684 O O . ASP A 1 88 ? 11.848 9.128 -13.880 1.00 94.69 88 ASP A O 1
ATOM 688 N N . PHE A 1 89 ? 12.947 8.426 -12.052 1.00 95.50 89 PHE A N 1
ATOM 689 C CA . PHE A 1 89 ? 13.280 7.109 -12.595 1.00 95.50 89 PHE A CA 1
ATOM 690 C C . PHE A 1 89 ? 12.024 6.320 -12.993 1.00 95.50 89 PHE A C 1
ATOM 692 O O . PHE A 1 89 ? 11.962 5.732 -14.073 1.00 95.50 89 PHE A O 1
ATOM 699 N N . VAL A 1 90 ? 10.991 6.321 -12.142 1.00 96.94 90 VAL A N 1
ATOM 700 C CA . VAL A 1 90 ? 9.722 5.635 -12.438 1.00 96.94 90 VAL A CA 1
ATOM 701 C C . VAL A 1 90 ? 8.970 6.323 -13.578 1.00 96.94 90 VAL A C 1
ATOM 703 O O . VAL A 1 90 ? 8.434 5.626 -14.437 1.00 96.94 90 VAL A O 1
ATOM 706 N N . ASN A 1 91 ? 8.967 7.656 -13.625 1.00 96.94 91 ASN A N 1
ATOM 707 C CA . ASN A 1 91 ? 8.372 8.432 -14.715 1.00 96.94 91 ASN A CA 1
ATOM 708 C C . ASN A 1 91 ? 9.040 8.143 -16.063 1.00 96.94 91 ASN A C 1
ATOM 710 O O . ASN A 1 91 ? 8.354 7.948 -17.068 1.00 96.94 91 ASN A O 1
ATOM 714 N N . GLN A 1 92 ? 10.370 8.050 -16.088 1.00 96.62 92 GLN A N 1
ATOM 715 C CA . GLN A 1 92 ? 11.112 7.712 -17.299 1.00 96.62 92 GLN A CA 1
ATOM 716 C C . GLN A 1 92 ? 10.749 6.305 -17.797 1.00 96.62 92 GLN A C 1
ATOM 718 O O . GLN A 1 92 ? 10.379 6.139 -18.958 1.00 96.62 92 GLN A O 1
ATOM 723 N N . ILE A 1 93 ? 10.721 5.312 -16.900 1.00 97.38 93 ILE A N 1
ATOM 724 C CA . ILE A 1 93 ? 10.273 3.957 -17.246 1.00 97.38 93 ILE A CA 1
ATOM 725 C C . ILE A 1 93 ? 8.827 3.955 -17.750 1.00 97.38 93 ILE A C 1
ATOM 727 O O . ILE A 1 93 ? 8.517 3.323 -18.758 1.00 97.38 93 ILE A O 1
ATOM 731 N N . ALA A 1 94 ? 7.921 4.653 -17.072 1.00 97.69 94 ALA A N 1
ATOM 732 C CA . ALA A 1 94 ? 6.524 4.714 -17.484 1.00 97.69 94 ALA A CA 1
ATOM 733 C C . ALA A 1 94 ? 6.353 5.333 -18.876 1.00 97.69 94 ALA A C 1
ATOM 735 O O . ALA A 1 94 ? 5.528 4.862 -19.660 1.00 97.69 94 ALA A O 1
ATOM 736 N N . SER A 1 95 ? 7.170 6.335 -19.211 1.00 97.19 95 SER A N 1
ATOM 737 C CA . SER A 1 95 ? 7.227 6.916 -20.550 1.00 97.19 95 SER A CA 1
ATOM 738 C C . SER A 1 95 ? 7.668 5.889 -21.599 1.00 97.19 95 SER A C 1
ATOM 740 O O . SER A 1 95 ? 6.995 5.735 -22.619 1.00 97.19 95 SER A O 1
ATOM 742 N N . ASP A 1 96 ? 8.737 5.136 -21.335 1.00 97.00 96 ASP A N 1
ATOM 743 C CA . ASP A 1 96 ? 9.291 4.152 -22.278 1.00 97.00 96 ASP A CA 1
ATOM 744 C C . ASP A 1 96 ? 8.345 2.965 -22.543 1.00 97.00 96 ASP A C 1
ATOM 746 O O . ASP A 1 96 ? 8.318 2.403 -23.644 1.00 97.00 96 ASP A O 1
ATOM 750 N N . PHE A 1 97 ? 7.528 2.592 -21.553 1.00 96.88 97 PHE A N 1
ATOM 751 C CA . PHE A 1 97 ? 6.544 1.506 -21.658 1.00 96.88 97 PHE A CA 1
ATOM 752 C C . PHE A 1 97 ? 5.115 1.978 -21.957 1.00 96.88 97 PHE A C 1
ATOM 754 O O . PHE A 1 97 ? 4.185 1.160 -21.968 1.00 96.88 97 PHE A O 1
ATOM 761 N N . ARG A 1 98 ? 4.918 3.273 -22.230 1.00 95.12 98 ARG A N 1
ATOM 762 C CA . ARG A 1 98 ? 3.596 3.861 -22.470 1.00 95.12 98 ARG A CA 1
ATOM 763 C C . ARG A 1 98 ? 2.857 3.123 -23.588 1.00 95.12 98 ARG A C 1
ATOM 765 O O . ARG A 1 98 ? 3.381 2.904 -24.677 1.00 95.12 98 ARG A O 1
ATOM 772 N N . GLY A 1 99 ? 1.618 2.724 -23.305 1.00 93.12 99 GLY A N 1
ATOM 773 C CA . GLY A 1 99 ? 0.770 1.966 -24.232 1.00 93.12 99 GLY A CA 1
ATOM 774 C C . GLY A 1 99 ? 1.069 0.463 -24.315 1.00 93.12 99 GLY A C 1
ATOM 775 O O . GLY A 1 99 ? 0.293 -0.255 -24.935 1.00 93.12 99 GLY A O 1
ATOM 776 N N . LYS A 1 100 ? 2.140 -0.029 -23.674 1.00 95.00 100 LYS A N 1
ATOM 777 C CA . LYS A 1 100 ? 2.496 -1.460 -23.626 1.00 95.00 100 LYS A CA 1
ATOM 778 C C . LYS A 1 100 ? 2.234 -2.073 -22.252 1.00 95.00 100 LYS A C 1
ATOM 780 O O . LYS A 1 100 ? 1.637 -3.140 -22.155 1.00 95.00 100 LYS A O 1
ATOM 785 N N . VAL A 1 101 ? 2.660 -1.386 -21.190 1.00 97.56 101 VAL A N 1
ATOM 786 C CA . VAL A 1 101 ? 2.539 -1.850 -19.800 1.00 97.56 101 VAL A CA 1
ATOM 787 C C . VAL A 1 101 ? 1.923 -0.745 -18.953 1.00 97.56 101 VAL A C 1
ATOM 789 O O . VAL A 1 101 ? 2.357 0.404 -19.007 1.00 97.56 101 VAL A O 1
ATOM 792 N N . LYS A 1 102 ? 0.924 -1.083 -18.135 1.00 98.25 102 LYS A N 1
ATOM 793 C CA . LYS A 1 102 ? 0.406 -0.167 -17.113 1.00 98.25 102 LYS A CA 1
ATOM 794 C C . LYS A 1 102 ? 1.455 -0.045 -16.011 1.00 98.25 102 LYS A C 1
ATOM 796 O O . LYS A 1 102 ? 1.782 -1.051 -15.387 1.00 98.25 102 LYS A O 1
ATOM 801 N N . ILE A 1 103 ? 1.978 1.154 -15.761 1.00 98.50 103 ILE A N 1
ATOM 802 C CA . ILE A 1 103 ? 2.924 1.403 -14.664 1.00 98.50 103 ILE A CA 1
ATOM 803 C C . ILE A 1 103 ? 2.221 2.151 -13.533 1.00 98.50 103 ILE A C 1
ATOM 805 O O . ILE A 1 103 ? 1.722 3.259 -13.732 1.00 98.50 103 ILE A O 1
ATOM 809 N N . THR A 1 104 ? 2.195 1.549 -12.343 1.00 98.50 104 THR A N 1
ATOM 810 C CA . THR A 1 104 ? 1.702 2.190 -11.117 1.00 98.50 104 THR A CA 1
ATOM 811 C C . THR A 1 104 ? 2.857 2.623 -10.237 1.00 98.50 104 THR A C 1
ATOM 813 O O . THR A 1 104 ? 3.677 1.796 -9.835 1.00 98.50 104 THR A O 1
ATOM 816 N N . MET A 1 105 ? 2.882 3.902 -9.877 1.00 98.06 105 MET A N 1
ATOM 817 C CA . MET A 1 105 ? 3.863 4.443 -8.946 1.00 98.06 105 MET A CA 1
ATOM 818 C C . MET A 1 105 ? 3.462 4.140 -7.500 1.00 98.06 105 MET A C 1
ATOM 820 O O . MET A 1 105 ? 2.314 4.329 -7.098 1.00 98.06 105 MET A O 1
ATOM 824 N N . ASN A 1 106 ? 4.407 3.669 -6.692 1.00 98.00 106 ASN A N 1
ATOM 825 C CA . ASN A 1 106 ? 4.212 3.401 -5.272 1.00 98.00 106 ASN A CA 1
ATOM 826 C C . ASN A 1 106 ? 5.354 3.994 -4.445 1.00 98.00 106 ASN A C 1
ATOM 828 O O . ASN A 1 106 ? 6.509 3.928 -4.841 1.00 98.00 106 ASN A O 1
ATOM 832 N N . GLY A 1 107 ? 5.042 4.474 -3.243 1.00 94.75 107 GLY A N 1
ATOM 833 C CA . GLY A 1 107 ? 6.041 4.887 -2.258 1.00 94.75 107 GLY A CA 1
ATOM 834 C C . GLY A 1 107 ? 5.987 6.379 -1.958 1.00 94.75 107 GLY A C 1
ATOM 835 O O . GLY A 1 107 ? 5.889 7.195 -2.859 1.00 94.75 107 GLY A O 1
ATOM 836 N N . GLY A 1 108 ? 6.037 6.722 -0.670 1.00 92.62 108 GLY A N 1
ATOM 837 C CA . GLY A 1 108 ? 6.164 8.111 -0.218 1.00 92.62 108 GLY A CA 1
ATOM 838 C C . GLY A 1 108 ? 4.901 8.972 -0.278 1.00 92.62 108 GLY A C 1
ATOM 839 O O . GLY A 1 108 ? 4.999 10.128 0.106 1.00 92.62 108 GLY A O 1
ATOM 840 N N . ILE A 1 109 ? 3.753 8.425 -0.700 1.00 94.25 109 ILE A N 1
ATOM 841 C CA . ILE A 1 109 ? 2.457 9.124 -0.744 1.00 94.25 109 ILE A CA 1
ATOM 842 C C . ILE A 1 109 ? 1.840 9.170 0.661 1.00 94.25 109 ILE A C 1
ATOM 844 O O . ILE A 1 109 ? 1.608 8.109 1.249 1.00 94.25 109 ILE A O 1
ATOM 848 N N . THR A 1 110 ? 1.582 10.369 1.186 1.00 92.62 110 THR A N 1
ATOM 849 C CA . THR A 1 110 ? 1.141 10.630 2.568 1.00 92.62 110 THR A CA 1
ATOM 850 C C . THR A 1 110 ? -0.089 11.529 2.693 1.00 92.62 110 THR A C 1
ATOM 852 O O . THR A 1 110 ? -0.601 11.652 3.808 1.00 92.62 110 THR A O 1
ATOM 855 N N . SER A 1 111 ? -0.548 12.145 1.599 1.00 91.38 111 SER A N 1
ATOM 856 C CA . SER A 1 111 ? -1.741 12.997 1.563 1.00 91.38 111 SER A CA 1
ATOM 857 C C . SER A 1 111 ? -2.332 13.109 0.154 1.00 91.38 111 SER A C 1
ATOM 859 O O . SER A 1 111 ? -1.658 12.838 -0.847 1.00 91.38 111 SER A O 1
ATOM 861 N N . LEU A 1 112 ? -3.583 13.572 0.076 1.00 89.25 112 LEU A N 1
ATOM 862 C CA . LEU A 1 112 ? -4.270 13.833 -1.190 1.00 89.25 112 LEU A CA 1
ATOM 863 C C . LEU A 1 112 ? -3.595 14.968 -1.969 1.00 89.25 112 LEU A C 1
ATOM 865 O O . LEU A 1 112 ? -3.416 14.854 -3.176 1.00 89.25 112 LEU A O 1
ATOM 869 N N . HIS A 1 113 ? -3.142 16.017 -1.277 1.00 89.94 113 HIS A N 1
ATOM 870 C CA . HIS A 1 113 ? -2.383 17.106 -1.893 1.00 89.94 113 HIS A CA 1
ATOM 871 C C . HIS A 1 113 ? -1.102 16.591 -2.563 1.00 89.94 113 HIS A C 1
ATOM 873 O O . HIS A 1 113 ? -0.844 16.893 -3.724 1.00 89.94 113 HIS A O 1
ATOM 879 N N . GLN A 1 114 ? -0.322 15.756 -1.865 1.00 92.38 114 GLN A N 1
ATOM 880 C CA . GLN A 1 114 ? 0.895 15.185 -2.439 1.00 92.38 114 GLN A CA 1
ATOM 881 C C . GLN A 1 114 ? 0.588 14.285 -3.642 1.00 92.38 114 GLN A C 1
ATOM 883 O O . GLN A 1 114 ? 1.317 14.327 -4.631 1.00 92.38 114 GLN A O 1
ATOM 888 N N . LEU A 1 115 ? -0.486 13.492 -3.573 1.00 92.62 115 LEU A N 1
ATOM 889 C CA . LEU A 1 115 ? -0.943 12.686 -4.702 1.00 92.62 115 LEU A CA 1
ATOM 890 C C . LEU A 1 115 ? -1.271 13.563 -5.922 1.00 92.62 115 LEU A C 1
ATOM 892 O O . LEU A 1 115 ? -0.788 13.272 -7.014 1.00 92.62 115 LEU A O 1
ATOM 896 N N . SER A 1 116 ? -2.019 14.654 -5.740 1.00 90.75 116 SER A N 1
ATOM 897 C CA . SER A 1 116 ? -2.341 15.606 -6.813 1.00 90.75 116 SER A CA 1
ATOM 898 C C . SER A 1 116 ? -1.089 16.253 -7.417 1.00 90.75 116 SER A C 1
ATOM 900 O O . SER A 1 116 ? -0.991 16.405 -8.639 1.00 90.75 116 SER A O 1
ATOM 902 N N . SER A 1 117 ? -0.098 16.590 -6.585 1.00 92.44 117 SER A N 1
ATOM 903 C CA . SER A 1 117 ? 1.187 17.121 -7.054 1.00 92.44 117 SER A CA 1
ATOM 904 C C . SER A 1 117 ? 1.966 16.099 -7.883 1.00 92.44 117 SER A C 1
ATOM 906 O O . SER A 1 117 ? 2.489 16.447 -8.940 1.00 92.44 117 SER A O 1
ATOM 908 N N . LEU A 1 118 ? 2.017 14.833 -7.452 1.00 93.25 118 LEU A N 1
ATOM 909 C CA . LEU A 1 118 ? 2.656 13.755 -8.220 1.00 93.25 118 LEU A CA 1
ATOM 910 C C . LEU A 1 118 ? 1.960 13.556 -9.572 1.00 93.25 118 LEU A C 1
ATOM 912 O O . LEU A 1 118 ? 2.610 13.616 -10.611 1.00 93.25 118 LEU A O 1
ATOM 916 N N . GLN A 1 119 ? 0.627 13.465 -9.583 1.00 91.56 119 GLN A N 1
ATOM 917 C CA . GLN A 1 119 ? -0.152 13.330 -10.819 1.00 91.56 119 GLN A CA 1
ATOM 918 C C . GLN A 1 119 ? 0.105 14.465 -11.819 1.00 91.56 119 GLN A C 1
ATOM 920 O O . GLN A 1 119 ? 0.154 14.221 -13.026 1.00 91.56 119 GLN A O 1
ATOM 925 N N . SER A 1 120 ? 0.286 15.691 -11.323 1.00 90.75 120 SER A N 1
ATOM 926 C CA . SER A 1 120 ? 0.611 16.855 -12.154 1.00 90.75 120 SER A CA 1
ATOM 927 C C . SER A 1 120 ? 2.022 16.764 -12.752 1.00 90.75 120 SER A C 1
ATOM 929 O O . SER A 1 120 ? 2.238 17.162 -13.897 1.00 90.75 120 SER A O 1
ATOM 931 N N . ASN A 1 121 ? 2.976 16.196 -12.009 1.00 90.44 121 ASN A N 1
ATOM 932 C CA . ASN A 1 121 ? 4.379 16.082 -12.414 1.00 90.44 121 ASN A CA 1
ATOM 933 C C . ASN A 1 121 ? 4.666 14.885 -13.334 1.00 90.44 121 ASN A C 1
ATOM 935 O O . ASN A 1 121 ? 5.606 14.936 -14.127 1.00 90.44 121 ASN A O 1
ATOM 939 N N . ASP A 1 122 ? 3.843 13.838 -13.294 1.00 89.50 122 ASP A N 1
ATOM 940 C CA . ASP A 1 122 ? 4.084 12.584 -14.021 1.00 89.50 122 ASP A CA 1
ATOM 941 C C . ASP A 1 122 ? 3.827 12.663 -15.541 1.00 89.50 122 ASP A C 1
ATOM 943 O O . ASP A 1 122 ? 3.963 11.667 -16.264 1.00 89.50 122 ASP A O 1
ATOM 947 N N . LYS A 1 123 ? 3.426 13.839 -16.058 1.00 80.44 123 LYS A N 1
ATOM 948 C CA . LYS A 1 123 ? 3.178 14.122 -17.492 1.00 80.44 123 LYS A CA 1
ATOM 949 C C . LYS A 1 123 ? 2.274 13.083 -18.179 1.00 80.44 123 LYS A C 1
ATOM 951 O O . LYS A 1 123 ? 2.435 12.763 -19.361 1.00 80.44 123 LYS A O 1
ATOM 956 N N . HIS A 1 124 ? 1.328 12.517 -17.430 1.00 81.50 124 HIS A N 1
ATOM 957 C CA . HIS A 1 124 ? 0.422 11.447 -17.870 1.00 81.50 124 HIS A CA 1
ATOM 958 C C . HIS A 1 124 ? 1.117 10.162 -18.362 1.00 81.50 124 HIS A C 1
ATOM 960 O O . HIS A 1 124 ? 0.532 9.414 -19.147 1.00 81.50 124 HIS A O 1
ATOM 966 N N . SER A 1 125 ? 2.368 9.916 -17.962 1.00 90.81 125 SER A N 1
ATOM 967 C CA . SER A 1 125 ? 3.070 8.657 -18.250 1.00 90.81 125 SER A CA 1
ATOM 968 C C . SER A 1 125 ? 2.662 7.540 -17.282 1.00 90.81 125 SER A C 1
ATOM 970 O O . SER A 1 125 ? 2.554 6.379 -17.677 1.00 90.81 125 SER A O 1
ATOM 972 N N . ILE A 1 126 ? 2.362 7.902 -16.034 1.00 97.12 126 ILE A N 1
ATOM 973 C CA . ILE A 1 126 ? 1.945 6.988 -14.971 1.00 97.12 126 ILE A CA 1
ATOM 974 C C . ILE A 1 126 ? 0.470 6.617 -15.120 1.00 97.12 126 ILE A C 1
ATOM 976 O O . ILE A 1 126 ? -0.398 7.479 -15.249 1.00 97.12 126 ILE A O 1
ATOM 980 N N . TYR A 1 127 ? 0.184 5.313 -15.075 1.00 96.62 127 TYR A N 1
ATOM 981 C CA . TYR A 1 127 ? -1.176 4.782 -15.189 1.00 96.62 127 TYR A CA 1
ATOM 982 C C . TYR A 1 127 ? -1.986 5.006 -13.908 1.00 96.62 127 TYR A C 1
ATOM 984 O O . TYR A 1 127 ? -3.156 5.376 -13.968 1.00 96.62 127 TYR A O 1
ATOM 992 N N . SER A 1 128 ? -1.384 4.769 -12.738 1.00 95.81 128 SER A N 1
ATOM 993 C CA . SER A 1 128 ? -2.031 5.025 -11.448 1.00 95.81 128 SER A CA 1
ATOM 994 C C . SER A 1 128 ? -1.025 5.142 -10.301 1.00 95.81 128 SER A C 1
ATOM 996 O O . SER A 1 128 ? 0.169 4.904 -10.472 1.00 95.81 128 SER A O 1
ATOM 998 N N . HIS A 1 129 ? -1.515 5.484 -9.113 1.00 96.12 129 HIS A N 1
ATOM 999 C CA . HIS A 1 129 ? -0.722 5.588 -7.892 1.00 96.12 129 HIS A CA 1
ATOM 1000 C C . HIS A 1 129 ? -1.204 4.580 -6.848 1.00 96.12 129 HIS A C 1
ATOM 1002 O O . HIS A 1 129 ? -2.396 4.295 -6.753 1.00 96.12 129 HIS A O 1
ATOM 1008 N N . MET A 1 130 ? -0.282 4.056 -6.044 1.00 96.94 130 MET A N 1
ATOM 1009 C CA . MET A 1 130 ? -0.579 3.158 -4.931 1.00 96.94 130 MET A CA 1
ATOM 1010 C C . MET A 1 130 ? -0.095 3.768 -3.616 1.00 96.94 130 MET A C 1
ATOM 1012 O O . MET A 1 130 ? 1.109 3.940 -3.404 1.00 96.94 130 MET A O 1
ATOM 1016 N N . ALA A 1 131 ? -1.034 4.000 -2.702 1.00 94.31 131 ALA A N 1
ATOM 1017 C CA . ALA A 1 131 ? -0.771 4.357 -1.315 1.00 94.31 131 ALA A CA 1
ATOM 1018 C C . ALA A 1 131 ? -0.945 3.131 -0.405 1.00 94.31 131 ALA A C 1
ATOM 1020 O O . ALA A 1 131 ? -1.770 2.262 -0.663 1.00 94.31 131 ALA A O 1
ATOM 1021 N N . GLY A 1 132 ? -0.127 3.047 0.646 1.00 92.81 132 GLY A N 1
ATOM 1022 C CA . GLY A 1 132 ? -0.196 1.962 1.630 1.00 92.81 132 GLY A CA 1
ATOM 1023 C C . GLY A 1 132 ? -0.321 2.513 3.042 1.00 92.81 132 GLY A C 1
ATOM 1024 O O . GLY A 1 132 ? -1.405 2.567 3.606 1.00 92.81 132 GLY A O 1
ATOM 1025 N N . ARG A 1 133 ? 0.803 2.973 3.603 1.00 91.38 133 ARG A N 1
ATOM 1026 C CA . ARG A 1 133 ? 0.867 3.474 4.987 1.00 91.38 133 ARG A CA 1
ATOM 1027 C C . ARG A 1 133 ? -0.041 4.670 5.244 1.00 91.38 133 ARG A C 1
ATOM 1029 O O . ARG A 1 133 ? -0.613 4.748 6.320 1.00 91.38 133 ARG A O 1
ATOM 1036 N N . TRP A 1 134 ? -0.223 5.544 4.255 1.00 92.31 134 TRP A N 1
ATOM 1037 C CA . TRP A 1 134 ? -1.184 6.640 4.347 1.00 92.31 134 TRP A CA 1
ATOM 1038 C C . TRP A 1 134 ? -2.596 6.138 4.662 1.00 92.31 134 TRP A C 1
ATOM 1040 O O . TRP A 1 134 ? -3.167 6.590 5.643 1.00 92.31 134 TRP A O 1
ATOM 1050 N N . CYS A 1 135 ? -3.090 5.129 3.939 1.00 91.06 135 CYS A N 1
ATOM 1051 C CA . CYS A 1 135 ? -4.423 4.559 4.149 1.00 91.06 135 CY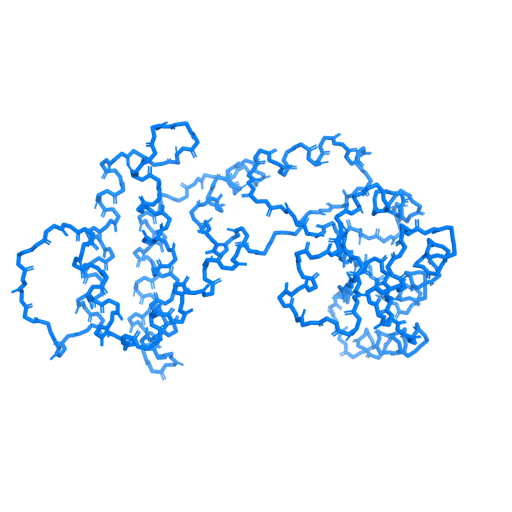S A CA 1
ATOM 1052 C C . CYS A 1 135 ? -4.593 3.916 5.535 1.00 91.06 135 CYS A C 1
ATOM 1054 O O . CYS A 1 135 ? -5.693 3.883 6.067 1.00 91.06 135 CYS A O 1
ATOM 1056 N N . LEU A 1 136 ? -3.509 3.394 6.122 1.00 90.06 136 LEU A N 1
ATOM 1057 C CA . LEU A 1 136 ? -3.529 2.841 7.481 1.00 90.06 136 LEU A CA 1
ATOM 1058 C C . LEU A 1 136 ? -3.429 3.930 8.552 1.00 90.06 136 LEU A C 1
ATOM 1060 O O . LEU A 1 136 ? -4.045 3.823 9.604 1.00 90.06 136 LEU A O 1
ATOM 1064 N N . ARG A 1 137 ? -2.631 4.971 8.304 1.00 90.06 137 ARG A N 1
ATOM 1065 C CA . ARG A 1 137 ? -2.446 6.086 9.237 1.00 90.06 137 ARG A CA 1
ATOM 1066 C C . ARG A 1 137 ? -3.686 6.974 9.281 1.00 90.06 137 ARG A C 1
ATOM 1068 O O . ARG A 1 137 ? -4.039 7.461 10.350 1.00 90.06 137 ARG A O 1
ATOM 1075 N N . ARG A 1 138 ? -4.310 7.187 8.123 1.00 91.00 138 ARG A N 1
ATOM 1076 C CA . ARG A 1 138 ? -5.408 8.127 7.912 1.00 91.00 138 ARG A CA 1
ATOM 1077 C C . ARG A 1 138 ? -6.533 7.497 7.073 1.00 91.00 138 ARG A C 1
ATOM 1079 O O . ARG A 1 138 ? -6.723 7.876 5.918 1.00 91.00 138 ARG A O 1
ATOM 1086 N N . PRO A 1 139 ? -7.237 6.479 7.601 1.00 90.25 139 PRO A N 1
ATOM 1087 C CA . PRO A 1 139 ? -8.277 5.764 6.859 1.00 90.25 139 PRO A CA 1
ATOM 1088 C C . PRO A 1 139 ? -9.443 6.650 6.395 1.00 90.25 139 PRO A C 1
ATOM 1090 O O . PRO A 1 139 ? -10.007 6.377 5.336 1.00 90.25 139 PRO A O 1
ATOM 1093 N N . LEU A 1 140 ? -9.789 7.718 7.123 1.00 88.50 140 LEU A N 1
ATOM 1094 C CA . LEU A 1 140 ? -10.876 8.627 6.734 1.00 88.50 140 LEU A CA 1
ATOM 1095 C C . LEU A 1 140 ? -10.523 9.457 5.493 1.00 88.50 140 LEU A C 1
ATOM 1097 O O . LEU A 1 140 ? -11.421 9.833 4.740 1.00 88.50 140 LEU A O 1
ATOM 1101 N N . ASP A 1 141 ? -9.233 9.659 5.199 1.00 88.00 141 ASP A N 1
ATOM 1102 C CA . ASP A 1 141 ? -8.797 10.364 3.986 1.00 88.00 141 ASP A CA 1
ATOM 1103 C C . ASP A 1 141 ? -9.250 9.623 2.711 1.00 88.00 141 ASP A C 1
ATOM 1105 O O . ASP A 1 141 ? -9.377 10.233 1.649 1.00 88.00 141 ASP A O 1
ATOM 1109 N N . LEU A 1 142 ? -9.545 8.317 2.794 1.00 85.88 142 LEU A N 1
ATOM 1110 C CA . LEU A 1 142 ? -10.062 7.539 1.665 1.00 85.88 142 LEU A CA 1
ATOM 1111 C C . LEU A 1 142 ? -11.435 8.024 1.183 1.00 85.88 142 LEU A C 1
ATOM 1113 O O . LEU A 1 142 ? -11.715 7.925 -0.011 1.00 85.88 142 LEU A O 1
ATOM 1117 N N . ALA A 1 143 ? -12.261 8.595 2.066 1.00 83.00 143 ALA A N 1
ATOM 1118 C CA . ALA A 1 143 ? -13.519 9.223 1.665 1.00 83.00 143 ALA A CA 1
ATOM 1119 C C . ALA A 1 143 ? -13.260 10.453 0.773 1.00 83.00 143 ALA A C 1
ATOM 1121 O O . ALA A 1 143 ? -13.877 10.602 -0.283 1.00 83.00 143 ALA A O 1
ATOM 1122 N N . ALA A 1 144 ? -12.278 11.284 1.137 1.00 81.25 144 ALA A N 1
ATOM 1123 C CA . ALA A 1 144 ? -11.859 12.427 0.325 1.00 81.25 144 ALA A CA 1
ATOM 1124 C C . ALA A 1 144 ? -11.232 11.991 -1.013 1.00 81.25 144 ALA A C 1
ATOM 1126 O O . ALA A 1 144 ? -11.465 12.620 -2.050 1.00 81.25 144 ALA A O 1
ATOM 1127 N N . VAL A 1 145 ? -10.474 10.886 -1.019 1.00 84.44 145 VAL A N 1
ATOM 1128 C CA . VAL A 1 145 ? -9.941 10.271 -2.247 1.00 84.44 145 VAL A CA 1
ATOM 1129 C C . VAL A 1 145 ? -11.077 9.821 -3.169 1.00 84.44 145 VAL A C 1
ATOM 1131 O O . VAL A 1 145 ? -11.039 10.120 -4.364 1.00 84.44 145 VAL A O 1
ATOM 1134 N N . GLU A 1 146 ? -12.099 9.137 -2.644 1.00 83.56 146 GLU A N 1
ATOM 1135 C CA . GLU A 1 146 ? -13.244 8.677 -3.438 1.00 83.56 146 GLU A CA 1
ATOM 1136 C C . GLU A 1 146 ? -14.038 9.853 -4.030 1.00 83.56 146 GLU A C 1
ATOM 1138 O O . GLU A 1 146 ? -14.388 9.830 -5.214 1.00 83.56 146 GLU A O 1
ATOM 1143 N N . GLN A 1 147 ? -14.246 10.923 -3.264 1.00 82.00 147 GLN A N 1
ATOM 1144 C CA . GLN A 1 147 ? -14.888 12.137 -3.771 1.00 82.00 147 GLN A CA 1
ATOM 1145 C C . GLN A 1 147 ? -14.088 12.781 -4.903 1.00 82.00 147 GLN A C 1
ATOM 1147 O O . GLN A 1 147 ? -14.630 13.087 -5.965 1.00 82.00 147 GLN A O 1
ATOM 1152 N N . THR A 1 148 ? -12.788 12.968 -4.678 1.00 81.81 148 THR A N 1
ATOM 1153 C CA . THR A 1 148 ? -11.924 13.747 -5.570 1.00 81.81 148 THR A CA 1
ATOM 1154 C C . THR A 1 148 ? -11.619 12.992 -6.860 1.00 81.81 148 THR A C 1
ATOM 1156 O O . THR A 1 148 ? -11.690 13.562 -7.948 1.00 81.81 148 THR A O 1
ATOM 1159 N N . LEU A 1 149 ? -11.291 11.701 -6.758 1.00 81.50 149 LEU A N 1
ATOM 1160 C CA . LEU A 1 149 ? -10.829 10.905 -7.897 1.00 81.50 149 LEU A CA 1
ATOM 1161 C C . LEU A 1 149 ? -11.951 10.106 -8.562 1.00 81.50 149 LEU A C 1
ATOM 1163 O O . LEU A 1 149 ? -11.975 10.001 -9.787 1.00 81.50 149 LEU A O 1
ATOM 1167 N N . CYS A 1 150 ? -12.883 9.550 -7.782 1.00 79.38 150 CYS A N 1
ATOM 1168 C CA . CYS A 1 150 ? -13.962 8.713 -8.318 1.00 79.38 150 CYS A CA 1
ATOM 1169 C C . CYS A 1 150 ? -15.238 9.508 -8.620 1.00 79.38 150 CYS A C 1
ATOM 1171 O O . CYS A 1 150 ? -16.152 8.950 -9.227 1.00 79.38 150 CYS A O 1
ATOM 1173 N N . LYS A 1 151 ? -15.316 10.785 -8.209 1.00 80.00 151 LYS A N 1
ATOM 1174 C CA . LYS A 1 151 ? -16.499 11.654 -8.358 1.00 80.00 151 LYS A CA 1
ATOM 1175 C C . LYS A 1 151 ? -17.780 11.025 -7.799 1.00 80.00 151 LYS A C 1
ATOM 1177 O O . LYS A 1 151 ? -18.874 11.266 -8.308 1.00 80.00 151 LYS A O 1
ATOM 1182 N N . LYS A 1 152 ? -17.646 10.185 -6.773 1.00 76.88 152 LYS A N 1
ATOM 1183 C CA . LYS A 1 152 ? -18.780 9.576 -6.077 1.00 76.88 152 LYS A CA 1
ATOM 1184 C C . LYS A 1 152 ? -19.172 10.435 -4.883 1.00 76.88 152 LYS A C 1
ATOM 1186 O O . LYS A 1 152 ? -18.329 11.096 -4.281 1.00 76.88 152 LYS A O 1
ATOM 1191 N N . ALA A 1 153 ? -20.458 10.410 -4.543 1.00 71.06 153 ALA A N 1
ATOM 1192 C CA . ALA A 1 153 ? -20.926 11.013 -3.305 1.00 71.06 153 ALA A CA 1
ATOM 1193 C C . ALA A 1 153 ? -20.277 10.293 -2.116 1.00 71.06 153 ALA A C 1
ATOM 1195 O O . ALA A 1 153 ? -20.300 9.062 -2.057 1.00 71.06 153 ALA A O 1
ATOM 1196 N N . ILE A 1 154 ? -19.715 11.063 -1.184 1.00 67.88 154 ILE A N 1
ATOM 1197 C CA . ILE A 1 154 ? -19.166 10.518 0.056 1.00 67.88 154 ILE A CA 1
ATOM 1198 C C . ILE A 1 154 ? -20.316 9.908 0.856 1.00 67.88 154 ILE A C 1
ATOM 1200 O O . ILE A 1 154 ? -21.290 10.592 1.181 1.00 67.88 154 ILE A O 1
ATOM 1204 N N . GLN A 1 155 ? -20.197 8.629 1.214 1.00 70.12 155 GLN A N 1
ATOM 1205 C CA . GLN A 1 155 ? -20.951 8.129 2.355 1.00 70.12 155 GLN A CA 1
ATOM 1206 C C . GLN A 1 155 ? -20.383 8.786 3.606 1.00 70.12 155 GLN A C 1
ATOM 1208 O O . GLN A 1 155 ? -19.184 8.690 3.862 1.00 70.12 155 GLN A O 1
ATOM 1213 N N . HIS A 1 156 ? -21.245 9.472 4.359 1.00 77.44 156 HIS A N 1
ATOM 1214 C CA . HIS A 1 156 ? -20.861 10.083 5.627 1.00 77.44 156 HIS A CA 1
ATOM 1215 C C . HIS A 1 156 ? -20.079 9.061 6.468 1.00 77.44 156 HIS A C 1
ATOM 1217 O O . HIS A 1 156 ? -20.599 7.951 6.629 1.00 77.44 156 HIS A O 1
ATOM 1223 N N . PRO A 1 157 ? -18.879 9.380 6.996 1.00 79.38 157 PRO A N 1
ATOM 1224 C CA . PRO A 1 157 ? -18.040 8.394 7.679 1.00 79.38 157 PRO A CA 1
ATOM 1225 C C . PRO A 1 157 ? -18.762 7.617 8.779 1.00 79.38 157 PRO A C 1
ATOM 1227 O O . PRO A 1 157 ? -18.496 6.432 8.952 1.00 79.38 157 PRO A O 1
ATOM 1230 N N . GLN A 1 158 ? -19.747 8.246 9.426 1.00 80.81 158 GLN A N 1
ATOM 1231 C CA . GLN A 1 158 ? -20.653 7.600 10.376 1.00 80.81 158 GLN A CA 1
ATOM 1232 C C . GLN A 1 158 ? -21.276 6.316 9.820 1.00 80.81 158 GLN A C 1
ATOM 1234 O O . GLN A 1 158 ? -21.135 5.252 10.407 1.00 80.81 158 GLN A O 1
ATOM 1239 N N . LYS A 1 159 ? -21.855 6.378 8.618 1.00 83.44 159 LYS A N 1
ATOM 1240 C CA . LYS A 1 159 ? -22.497 5.223 7.978 1.00 83.44 159 LYS A CA 1
ATOM 1241 C C . LYS A 1 159 ? -21.505 4.101 7.680 1.00 83.44 159 LYS A C 1
ATOM 1243 O O . LYS A 1 159 ? -21.866 2.928 7.753 1.00 83.44 159 LYS A O 1
ATOM 1248 N N . CYS A 1 160 ? -20.266 4.452 7.331 1.00 85.00 160 CYS A N 1
ATOM 1249 C CA . CYS A 1 160 ? -19.204 3.478 7.092 1.00 85.00 160 CYS A CA 1
ATOM 1250 C C . CYS A 1 160 ? -18.812 2.761 8.389 1.00 85.00 160 CYS A C 1
ATOM 1252 O O . CYS A 1 160 ? -18.619 1.546 8.377 1.00 85.00 160 CYS A O 1
ATOM 1254 N N . ILE A 1 161 ? -18.717 3.503 9.496 1.00 86.06 161 ILE A N 1
ATOM 1255 C CA . ILE A 1 161 ? -18.443 2.942 10.820 1.00 86.06 161 ILE A CA 1
ATOM 1256 C C . ILE A 1 161 ? -19.598 2.056 11.277 1.00 86.06 161 ILE A C 1
ATOM 1258 O O . ILE A 1 161 ? -19.338 0.909 11.626 1.00 86.06 161 ILE A O 1
ATOM 1262 N N . ASP A 1 162 ? -20.845 2.517 11.184 1.00 86.44 162 ASP A N 1
ATOM 1263 C CA . ASP A 1 162 ? -22.029 1.731 11.555 1.00 86.44 162 ASP A CA 1
ATOM 1264 C C . ASP A 1 162 ? -22.075 0.406 10.778 1.00 86.44 162 ASP A C 1
ATOM 1266 O O . ASP A 1 162 ? -22.171 -0.672 11.363 1.00 86.44 162 ASP A O 1
ATOM 1270 N N . SER A 1 163 ? -21.873 0.465 9.457 1.00 89.38 163 SER A N 1
ATOM 1271 C CA . SER A 1 163 ? -21.831 -0.729 8.600 1.00 89.38 163 SER A CA 1
ATOM 1272 C C . SER A 1 163 ? -20.687 -1.678 8.978 1.00 89.38 163 SER A C 1
ATOM 1274 O O . SER A 1 163 ? -20.836 -2.902 8.931 1.00 89.38 163 SER A O 1
ATOM 1276 N N . TYR A 1 164 ? -19.521 -1.137 9.349 1.00 90.94 164 TYR A N 1
ATOM 1277 C CA . TYR A 1 164 ? -18.398 -1.951 9.810 1.00 90.94 164 TYR A CA 1
ATOM 1278 C C . TYR A 1 164 ? -18.671 -2.576 11.184 1.00 90.94 164 TYR A C 1
ATOM 1280 O O . TYR A 1 164 ? -18.294 -3.726 11.401 1.00 90.94 164 TYR A O 1
ATOM 1288 N N . MET A 1 165 ? -19.349 -1.867 12.089 1.00 87.88 165 MET A N 1
ATOM 1289 C CA . MET A 1 165 ? -19.761 -2.388 13.394 1.00 87.88 165 MET A CA 1
ATOM 1290 C C . MET A 1 165 ? -20.759 -3.541 13.252 1.00 87.88 165 MET A C 1
ATOM 1292 O O . MET A 1 165 ? -20.585 -4.586 13.879 1.00 87.88 165 MET A O 1
ATOM 1296 N N . GLU A 1 166 ? -21.754 -3.407 12.375 1.00 90.50 166 GLU A N 1
ATOM 1297 C CA . GLU A 1 166 ? -22.680 -4.499 12.055 1.00 90.50 166 GLU A CA 1
ATOM 1298 C C . GLU A 1 166 ? -21.932 -5.718 11.497 1.00 90.50 166 GLU A C 1
ATOM 1300 O O . GLU A 1 166 ? -22.129 -6.849 11.950 1.00 90.50 166 GLU A O 1
ATOM 1305 N N . TYR A 1 167 ? -21.009 -5.492 10.554 1.00 91.88 167 TYR A N 1
ATOM 1306 C CA . TYR A 1 167 ? -20.156 -6.546 10.006 1.00 91.88 167 TYR A CA 1
ATOM 1307 C C . TYR A 1 167 ? -19.307 -7.229 11.090 1.00 91.88 167 TYR A C 1
ATOM 1309 O O . TYR A 1 167 ? -19.212 -8.459 11.124 1.00 91.88 167 TYR A O 1
ATOM 1317 N N . ALA A 1 168 ? -18.698 -6.443 11.975 1.00 90.19 168 ALA A N 1
ATOM 1318 C CA . ALA A 1 168 ? -17.886 -6.892 13.096 1.00 90.19 168 ALA A CA 1
ATOM 1319 C C . ALA A 1 168 ? -18.672 -7.811 14.041 1.00 90.19 168 ALA A C 1
ATOM 1321 O O . ALA A 1 168 ? -18.233 -8.927 14.328 1.00 90.19 168 ALA A O 1
ATOM 1322 N N . LEU A 1 169 ? -19.855 -7.366 14.473 1.00 86.62 169 LEU A N 1
ATOM 1323 C CA . LEU A 1 169 ? -20.761 -8.124 15.337 1.00 86.62 169 LEU A CA 1
ATOM 1324 C C . LEU A 1 169 ? -21.214 -9.428 14.664 1.00 86.62 169 LEU A C 1
ATOM 1326 O O . LEU A 1 169 ? -21.182 -10.491 15.283 1.00 86.62 169 LEU A O 1
ATOM 1330 N N . ALA A 1 170 ? -21.552 -9.380 13.374 1.00 90.31 170 ALA A N 1
ATOM 1331 C CA . ALA A 1 170 ? -22.002 -10.549 12.620 1.00 90.31 170 ALA A CA 1
ATOM 1332 C C . ALA A 1 170 ? -20.898 -11.596 12.357 1.00 90.31 170 ALA A C 1
ATOM 1334 O O . ALA A 1 170 ? -21.207 -12.743 12.027 1.00 90.31 170 ALA A O 1
ATOM 1335 N N . ASN A 1 171 ? -19.614 -11.235 12.477 1.00 90.31 171 ASN A N 1
ATOM 1336 C CA . ASN A 1 171 ? -18.483 -12.109 12.134 1.00 90.31 171 ASN A CA 1
ATOM 1337 C C . ASN A 1 171 ? -17.558 -12.438 13.322 1.00 90.31 171 ASN A C 1
ATOM 1339 O O . ASN A 1 171 ? -16.424 -12.871 13.106 1.00 90.31 171 ASN A O 1
ATOM 1343 N N . GLN A 1 172 ? -18.039 -12.329 14.564 1.00 83.69 172 GLN A N 1
ATOM 1344 C CA . GLN A 1 172 ? -17.263 -12.676 15.769 1.00 83.69 172 GLN A CA 1
ATOM 1345 C C . GLN A 1 172 ? -16.777 -14.137 15.813 1.00 83.69 172 GLN A C 1
ATOM 1347 O O . GLN A 1 172 ? -15.797 -14.446 16.480 1.00 83.69 172 GLN A O 1
ATOM 1352 N N . SER A 1 173 ? -17.426 -15.054 15.090 1.00 88.00 173 SER A N 1
ATOM 1353 C CA . SER A 1 173 ? -16.972 -16.449 14.981 1.00 88.00 173 SER A CA 1
ATOM 1354 C C . SER A 1 173 ? -15.782 -16.641 14.034 1.00 88.00 173 SER A C 1
ATOM 1356 O O . SER A 1 173 ? -15.146 -17.694 14.060 1.00 88.00 173 SER A O 1
ATOM 1358 N N . LYS A 1 174 ? -15.491 -15.654 13.178 1.00 91.75 174 LYS A N 1
ATOM 1359 C CA . LYS A 1 174 ? -14.433 -15.721 12.157 1.00 91.75 174 LYS A CA 1
ATOM 1360 C C . LYS A 1 174 ? -13.199 -14.907 12.518 1.00 91.75 174 LYS A C 1
ATOM 1362 O O . LYS A 1 174 ? -12.112 -15.248 12.065 1.00 91.75 174 LYS A O 1
ATOM 1367 N N . PHE A 1 175 ? -13.377 -13.835 13.281 1.00 90.25 175 PHE A N 1
ATOM 1368 C CA . PHE A 1 175 ? -12.317 -12.895 13.616 1.00 90.25 175 PHE A CA 1
ATOM 1369 C C . PHE A 1 175 ? -12.245 -12.698 15.122 1.00 90.25 175 PHE A C 1
ATOM 1371 O O . PHE A 1 175 ? -13.263 -12.622 15.806 1.00 90.25 175 PHE A O 1
ATOM 1378 N N . SER A 1 176 ? -11.028 -12.560 15.631 1.00 89.44 176 SER A N 1
ATOM 1379 C CA . SER A 1 176 ? -10.806 -12.131 17.005 1.00 89.44 176 SER A CA 1
ATOM 1380 C C . SER A 1 176 ? -11.237 -10.675 17.206 1.00 89.44 176 SER A C 1
ATOM 1382 O O . SER A 1 176 ? -11.186 -9.853 16.285 1.00 89.44 176 SER A O 1
ATOM 1384 N N . LEU A 1 177 ? -11.574 -10.317 18.449 1.00 86.88 177 LEU A N 1
ATOM 1385 C CA . LEU A 1 177 ? -11.847 -8.926 18.824 1.00 86.88 177 LEU A CA 1
ATOM 1386 C C . LEU A 1 177 ? -10.686 -7.997 18.448 1.00 86.88 177 LEU A C 1
ATOM 1388 O O . LEU A 1 177 ? -10.919 -6.885 17.984 1.00 86.88 177 LEU A O 1
ATOM 1392 N N . ALA A 1 178 ? -9.440 -8.461 18.582 1.00 88.12 178 ALA A N 1
ATOM 1393 C CA . ALA A 1 178 ? -8.261 -7.693 18.202 1.00 88.12 178 ALA A CA 1
ATOM 1394 C C . ALA A 1 178 ? -8.224 -7.371 16.696 1.00 88.12 178 ALA A C 1
ATOM 1396 O O . ALA A 1 178 ? -7.958 -6.230 16.324 1.00 88.12 178 ALA A O 1
ATOM 1397 N N . GLU A 1 179 ? -8.505 -8.343 15.826 1.00 89.25 179 GLU A N 1
ATOM 1398 C CA . GLU A 1 179 ? -8.513 -8.127 14.370 1.00 89.25 179 GLU A CA 1
ATOM 1399 C C . GLU A 1 179 ? -9.572 -7.108 13.957 1.00 89.25 179 GLU A C 1
ATOM 1401 O O . GLU A 1 179 ? -9.292 -6.198 13.177 1.00 89.25 179 GLU A O 1
ATOM 1406 N N . VAL A 1 180 ? -10.764 -7.220 14.539 1.00 89.31 180 VAL A N 1
ATOM 1407 C CA . VAL A 1 180 ? -11.882 -6.322 14.255 1.00 89.31 180 VAL A CA 1
ATOM 1408 C C . VAL A 1 180 ? -11.629 -4.914 14.806 1.00 89.31 180 VAL A C 1
ATOM 1410 O O . VAL A 1 180 ? -11.890 -3.921 14.122 1.00 89.31 180 VAL A O 1
ATOM 1413 N N . CYS A 1 181 ? -11.075 -4.808 16.017 1.00 90.62 181 CYS A N 1
ATOM 1414 C CA . CYS A 1 181 ? -10.820 -3.530 16.681 1.00 90.62 181 CYS A CA 1
ATOM 1415 C C . CYS A 1 181 ? -9.685 -2.722 16.046 1.00 90.62 181 CYS A C 1
ATOM 1417 O O . CYS A 1 181 ? -9.663 -1.505 16.210 1.00 90.62 181 CYS A O 1
ATOM 1419 N N . LEU A 1 182 ? -8.743 -3.351 15.333 1.00 91.44 182 LEU A N 1
ATOM 1420 C CA . LEU A 1 182 ? -7.595 -2.646 14.754 1.00 91.44 182 LEU A CA 1
ATOM 1421 C C . LEU A 1 182 ? -8.024 -1.509 13.813 1.00 91.44 182 LEU A C 1
ATOM 1423 O O . LEU A 1 182 ? -7.465 -0.418 13.886 1.00 91.44 182 LEU A O 1
ATOM 1427 N N . LEU A 1 183 ? -9.011 -1.736 12.943 1.00 89.81 183 LEU A N 1
ATOM 1428 C CA . LEU A 1 183 ? -9.463 -0.705 12.001 1.00 89.81 183 LEU A CA 1
ATOM 1429 C C . LEU A 1 183 ? -10.126 0.474 12.725 1.00 89.81 183 LEU A C 1
ATOM 1431 O O . LEU A 1 183 ? -9.787 1.623 12.449 1.00 89.81 183 LEU A O 1
ATOM 1435 N N . LEU A 1 184 ? -10.988 0.192 13.706 1.00 91.06 184 LEU A N 1
ATOM 1436 C CA . LEU A 1 184 ? -11.617 1.215 14.551 1.00 91.06 184 LEU A CA 1
ATOM 1437 C C . LEU A 1 184 ? -10.571 2.004 15.340 1.00 91.06 184 LEU A C 1
ATOM 1439 O O . LEU A 1 184 ? -10.648 3.224 15.429 1.00 91.06 184 LEU A O 1
ATOM 1443 N N . PHE A 1 185 ? -9.551 1.320 15.859 1.00 91.94 185 PHE A N 1
ATOM 1444 C CA . PHE A 1 185 ? -8.434 1.954 16.545 1.00 91.94 185 PHE A CA 1
ATOM 1445 C C . PHE A 1 185 ? -7.708 2.954 15.632 1.00 91.94 185 PHE A C 1
ATOM 1447 O O . PHE A 1 185 ? -7.425 4.071 16.057 1.00 91.94 185 PHE A O 1
ATOM 1454 N N . LEU A 1 186 ? -7.438 2.597 14.372 1.00 92.06 186 LEU A N 1
ATOM 1455 C CA . LEU A 1 186 ? -6.785 3.504 13.421 1.00 92.06 186 LEU A CA 1
ATOM 1456 C C . LEU A 1 186 ? -7.647 4.734 13.096 1.00 92.06 186 LEU A C 1
ATOM 1458 O O . LEU A 1 186 ? -7.099 5.832 12.998 1.00 92.06 186 LEU A O 1
ATOM 1462 N N . VAL A 1 187 ? -8.970 4.565 12.983 1.00 91.38 187 VAL A N 1
ATOM 1463 C CA . VAL A 1 187 ? -9.922 5.675 12.803 1.00 91.38 187 VAL A CA 1
ATOM 1464 C C . VAL A 1 187 ? -9.900 6.611 14.011 1.00 91.38 187 VAL A C 1
ATOM 1466 O O . VAL A 1 187 ? -9.736 7.813 13.841 1.00 91.38 187 VAL A O 1
ATOM 1469 N N . VAL A 1 188 ? -9.991 6.075 15.230 1.00 89.94 188 VAL A N 1
ATOM 1470 C CA . VAL A 1 188 ? -9.979 6.877 16.467 1.00 89.94 188 VAL A CA 1
ATOM 1471 C C . VAL A 1 188 ? -8.670 7.647 16.632 1.00 89.94 188 VAL A C 1
ATOM 1473 O O . VAL A 1 188 ? -8.680 8.805 17.042 1.00 89.94 188 VAL A O 1
ATOM 1476 N N . GLU A 1 189 ? -7.531 7.033 16.306 1.00 89.81 189 GLU A N 1
ATOM 1477 C CA . GLU A 1 189 ? -6.240 7.722 16.374 1.00 89.81 189 GLU A CA 1
ATOM 1478 C C . GLU A 1 189 ? -6.132 8.842 15.330 1.00 89.81 189 GLU A C 1
ATOM 1480 O O . GLU A 1 189 ? -5.526 9.866 15.633 1.00 89.81 189 GLU A O 1
ATOM 1485 N N . GLN A 1 190 ? -6.733 8.684 14.144 1.00 89.94 190 GLN A N 1
ATOM 1486 C CA . GLN A 1 190 ? -6.863 9.785 13.188 1.00 89.94 190 GLN A CA 1
ATOM 1487 C C . GLN A 1 190 ? -7.771 10.894 13.736 1.00 89.94 190 GLN A C 1
ATOM 1489 O O . GLN A 1 190 ? -7.352 12.044 13.742 1.00 89.94 190 GLN A O 1
ATOM 1494 N N . LEU A 1 191 ? -8.974 10.564 14.220 1.00 88.44 191 LEU A N 1
ATOM 1495 C CA . LEU A 1 191 ? -9.912 11.553 14.769 1.00 88.44 191 LEU A CA 1
ATOM 1496 C C . LEU A 1 191 ? -9.267 12.372 15.889 1.00 88.44 191 LEU A C 1
ATOM 1498 O O . LEU A 1 191 ? -9.423 13.584 15.930 1.00 88.44 191 LEU A O 1
ATOM 1502 N N . ARG A 1 192 ? -8.485 11.729 16.765 1.00 86.31 192 ARG A N 1
ATOM 1503 C CA . ARG A 1 192 ? -7.732 12.430 17.812 1.00 86.31 192 ARG A CA 1
ATOM 1504 C C . ARG A 1 192 ? -6.701 13.401 17.230 1.00 86.31 192 ARG A C 1
ATOM 1506 O O . ARG A 1 192 ? -6.607 14.524 17.700 1.00 86.31 192 ARG A O 1
ATOM 1513 N N . GLU A 1 193 ? -5.923 12.967 16.236 1.00 87.00 193 GLU A N 1
ATOM 1514 C CA . GLU A 1 193 ? -4.938 13.834 15.568 1.00 87.00 193 GLU A CA 1
ATOM 1515 C C . GLU A 1 193 ? -5.591 15.031 14.875 1.00 87.00 193 GLU A C 1
ATOM 1517 O O . GLU A 1 193 ? -4.999 16.106 14.855 1.00 87.00 193 GLU A O 1
ATOM 1522 N N . ASP A 1 194 ? -6.788 14.840 14.325 1.00 86.81 194 ASP A N 1
ATOM 1523 C CA . ASP A 1 194 ? -7.530 15.861 13.587 1.00 86.81 194 ASP A CA 1
ATOM 1524 C C . ASP A 1 194 ? -8.232 16.842 14.533 1.00 86.81 194 ASP A C 1
ATOM 1526 O O . ASP A 1 194 ? -8.268 18.039 14.265 1.00 86.81 194 ASP A O 1
ATOM 1530 N N . TYR A 1 195 ? -8.718 16.358 15.678 1.00 84.00 195 TYR A N 1
ATOM 1531 C CA . TYR A 1 195 ? -9.326 17.182 16.723 1.00 84.00 195 TYR A CA 1
ATOM 1532 C C . TYR A 1 195 ? -8.323 18.156 17.366 1.00 84.00 195 TYR A C 1
ATOM 1534 O O . TYR A 1 195 ? -8.688 19.275 17.736 1.00 84.00 195 TYR A O 1
ATOM 1542 N N . ASP A 1 196 ? -7.057 17.740 17.473 1.00 79.62 196 ASP A N 1
ATOM 1543 C CA . ASP A 1 196 ? -5.962 18.544 18.029 1.00 79.62 196 ASP A CA 1
ATOM 1544 C C . ASP A 1 196 ? -5.404 19.590 17.030 1.00 79.62 196 ASP A C 1
ATOM 1546 O O . ASP A 1 196 ? -4.583 20.421 17.423 1.00 79.62 196 ASP A O 1
ATOM 1550 N N . GLN A 1 197 ? -5.816 19.573 15.752 1.00 76.75 197 GLN A N 1
ATOM 1551 C CA . GLN A 1 197 ? -5.353 20.512 14.715 1.00 76.75 197 GLN A CA 1
ATOM 1552 C C . GLN A 1 197 ? -6.312 21.701 14.508 1.00 76.75 197 GLN A C 1
ATOM 1554 O O . GLN A 1 197 ? -7.529 21.587 14.646 1.00 76.75 197 GLN A O 1
ATOM 1559 N N . GLU A 1 198 ? -5.757 22.864 14.149 1.00 59.00 198 GLU A N 1
ATOM 1560 C CA . GLU A 1 198 ? -6.516 24.063 13.764 1.00 59.00 198 GLU A CA 1
ATOM 1561 C C . GLU A 1 198 ? -6.953 23.953 12.288 1.00 59.00 198 GLU A C 1
ATOM 1563 O O . GLU A 1 198 ? -6.180 24.305 11.409 1.00 59.00 198 GLU A O 1
ATOM 1568 N N . GLU A 1 199 ? -8.161 23.417 12.049 1.00 57.72 199 GLU A N 1
ATOM 1569 C CA . GLU A 1 199 ? -9.020 23.364 10.829 1.00 57.72 199 GLU A CA 1
ATOM 1570 C C . GLU A 1 199 ? -8.428 23.046 9.430 1.00 57.72 199 GLU A C 1
ATOM 1572 O O . GLU A 1 199 ? -9.129 22.462 8.599 1.00 57.72 199 GLU A O 1
ATOM 1577 N N . GLU A 1 200 ? -7.179 23.375 9.105 1.00 56.34 200 GLU A N 1
ATOM 1578 C CA . GLU A 1 200 ? -6.651 23.274 7.746 1.00 56.34 200 GLU A CA 1
ATOM 1579 C C . GLU A 1 200 ? -6.399 21.807 7.348 1.00 56.34 200 GLU A C 1
ATOM 1581 O O . GLU A 1 200 ? -5.469 21.147 7.807 1.00 56.34 200 GLU A O 1
ATOM 1586 N N . GLY A 1 201 ? -7.255 21.279 6.467 1.00 61.50 201 GLY A N 1
ATOM 1587 C CA . GLY A 1 201 ? -7.149 19.911 5.946 1.00 61.50 201 GLY A CA 1
ATOM 1588 C C . GLY A 1 201 ? -7.916 18.843 6.735 1.00 61.50 201 GLY A C 1
ATOM 1589 O O . GLY A 1 201 ? -7.783 17.659 6.414 1.00 61.50 201 GLY A O 1
ATOM 1590 N N . VAL A 1 202 ? -8.735 19.236 7.717 1.00 68.69 202 VAL A N 1
ATOM 1591 C CA . VAL A 1 202 ? -9.625 18.322 8.448 1.00 68.69 202 VAL A CA 1
ATOM 1592 C C . VAL A 1 202 ? -10.904 18.069 7.638 1.00 68.69 202 VAL A C 1
ATOM 1594 O O . VAL A 1 202 ? -11.549 18.997 7.158 1.00 68.69 202 VAL A O 1
ATOM 1597 N N . LEU A 1 203 ? -11.273 16.794 7.462 1.00 73.94 203 LEU A N 1
ATOM 1598 C CA . LEU A 1 203 ? -12.439 16.399 6.654 1.00 73.94 203 LEU A CA 1
ATOM 1599 C C . LEU A 1 203 ? -13.778 16.619 7.376 1.00 73.94 203 LEU A C 1
ATOM 1601 O O . LEU A 1 203 ? -14.813 16.750 6.726 1.00 73.94 203 LEU A O 1
ATOM 1605 N N . LEU A 1 204 ? -13.762 16.590 8.707 1.00 80.88 204 LEU A N 1
ATOM 1606 C CA . LEU A 1 204 ? -14.945 16.524 9.558 1.00 80.88 204 LEU A CA 1
ATOM 1607 C C . LEU A 1 204 ? -15.013 17.720 10.499 1.00 80.88 204 LEU A C 1
ATOM 1609 O O . LEU A 1 204 ? -13.991 18.172 11.011 1.00 80.88 204 LEU A O 1
ATOM 1613 N N . SER A 1 205 ? -16.224 18.207 10.764 1.00 84.25 205 SER A N 1
ATOM 1614 C CA . SER A 1 205 ? -16.418 19.190 11.829 1.00 84.25 205 SER A CA 1
ATOM 1615 C C . SER A 1 205 ? -16.138 18.561 13.201 1.00 84.25 205 SER A C 1
ATOM 1617 O O . SER A 1 205 ? -16.121 17.336 13.344 1.00 84.25 205 SER A O 1
ATOM 1619 N N . ARG A 1 206 ? -15.930 19.388 14.234 1.00 83.38 206 ARG A N 1
ATOM 1620 C CA . ARG A 1 206 ? -15.781 18.883 15.611 1.00 83.38 206 ARG A CA 1
ATOM 1621 C C . ARG A 1 206 ? -16.993 18.068 16.053 1.00 83.38 206 ARG A C 1
ATOM 1623 O O . ARG A 1 206 ? -16.808 16.969 16.562 1.00 83.38 206 ARG A O 1
ATOM 1630 N N . ASP A 1 207 ? -18.192 18.555 15.754 1.00 83.69 207 ASP A N 1
ATOM 1631 C CA . ASP A 1 207 ? -19.446 17.874 16.080 1.00 83.69 207 ASP A CA 1
ATOM 1632 C C . ASP A 1 207 ? -19.541 16.501 15.384 1.00 83.69 207 ASP A C 1
ATOM 1634 O O . ASP A 1 207 ? -19.918 15.508 16.008 1.00 83.69 207 ASP A O 1
ATOM 1638 N N . ASP A 1 208 ? -19.123 16.400 14.114 1.00 84.50 208 ASP A N 1
ATOM 1639 C CA . ASP A 1 208 ? -19.095 15.117 13.394 1.00 84.50 208 ASP A CA 1
ATOM 1640 C C . ASP A 1 208 ? -18.071 14.142 13.996 1.00 84.50 208 ASP A C 1
ATOM 1642 O O . ASP A 1 208 ? -18.315 12.934 14.054 1.00 84.50 208 ASP A O 1
ATOM 1646 N N . MET A 1 209 ? -16.913 14.647 14.440 1.00 86.25 209 MET A N 1
ATOM 1647 C CA . MET A 1 209 ? -15.889 13.832 15.100 1.00 86.25 209 MET A CA 1
ATOM 1648 C C . MET A 1 209 ? -16.369 13.302 16.455 1.00 86.25 209 MET A C 1
ATOM 1650 O O . MET A 1 209 ? -16.120 12.137 16.766 1.00 86.25 209 MET A O 1
ATOM 1654 N N . GLU A 1 210 ? -17.068 14.126 17.238 1.00 85.06 210 GLU A N 1
ATOM 1655 C CA . GLU A 1 210 ? -17.681 13.719 18.508 1.00 85.06 210 GLU A CA 1
ATOM 1656 C C . GLU A 1 210 ? -18.782 12.671 18.283 1.00 85.06 210 GLU A C 1
ATOM 1658 O O . GLU A 1 210 ? -18.772 11.620 18.921 1.00 85.06 210 GLU A O 1
ATOM 1663 N N . SER A 1 211 ? -19.656 12.868 17.293 1.00 85.00 211 SER A N 1
ATOM 1664 C CA . SER A 1 211 ? -20.702 11.891 16.956 1.00 85.00 211 SER A CA 1
ATOM 1665 C C . SER A 1 211 ? -20.136 10.531 16.512 1.00 85.00 211 SER A C 1
ATOM 1667 O O . SER A 1 211 ? -20.631 9.471 16.919 1.00 85.00 211 SER A O 1
ATOM 1669 N N . LEU A 1 212 ? -19.061 10.546 15.719 1.00 86.62 212 LEU A N 1
ATOM 1670 C CA . LEU A 1 212 ? -18.330 9.335 15.335 1.00 86.62 212 LEU A CA 1
ATOM 1671 C C . LEU A 1 212 ? -17.711 8.632 16.534 1.00 86.62 212 LEU A C 1
ATOM 1673 O O . LEU A 1 212 ? -17.709 7.401 16.605 1.00 86.62 212 LEU A O 1
ATOM 1677 N N . TYR A 1 213 ? -17.168 9.410 17.464 1.00 84.12 213 TYR A N 1
ATOM 1678 C CA . TYR A 1 213 ? -16.568 8.891 18.678 1.00 84.12 213 TYR A CA 1
ATOM 1679 C C . TYR A 1 213 ? -17.585 8.097 19.504 1.00 84.12 213 TYR A C 1
ATOM 1681 O O . TYR A 1 213 ? -17.311 6.945 19.85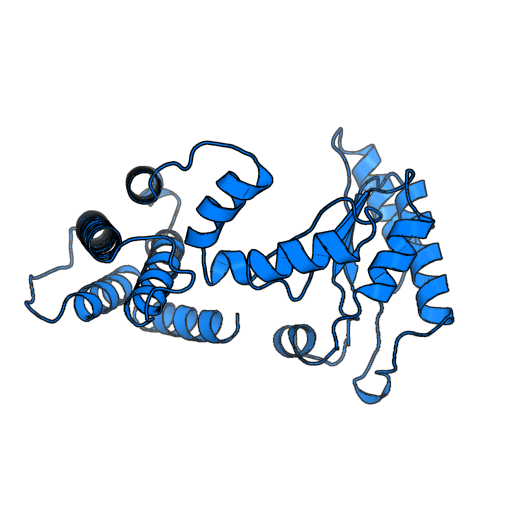4 1.00 84.12 213 TYR A O 1
ATOM 1689 N N . ASP A 1 214 ? -18.760 8.680 19.749 1.00 83.44 214 ASP A N 1
ATOM 1690 C CA . ASP A 1 214 ? -19.844 8.050 20.511 1.00 83.44 214 ASP A CA 1
ATOM 1691 C C . ASP A 1 214 ? -20.285 6.732 19.883 1.00 83.44 214 ASP A C 1
ATOM 1693 O O . ASP A 1 214 ? -20.393 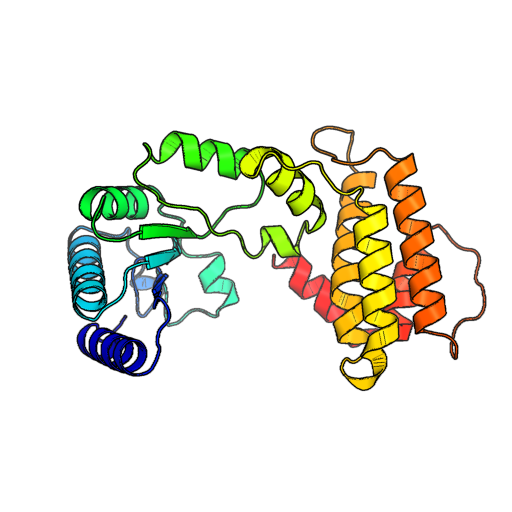5.702 20.552 1.00 83.44 214 ASP A O 1
ATOM 1697 N N . SER A 1 215 ? -20.438 6.734 18.564 1.00 85.25 215 SER A N 1
ATOM 1698 C CA . SER A 1 215 ? -20.872 5.554 17.823 1.00 85.25 215 SER A CA 1
ATOM 1699 C C . SER A 1 215 ? -19.861 4.409 17.898 1.00 85.25 215 SER A C 1
ATOM 1701 O O . SER A 1 215 ? -20.231 3.250 18.093 1.00 85.25 215 SER A O 1
ATOM 1703 N N . ILE A 1 216 ? -18.562 4.722 17.803 1.00 87.88 216 ILE A N 1
ATOM 1704 C CA . ILE A 1 216 ? -17.497 3.727 17.993 1.00 87.88 216 ILE A CA 1
ATOM 1705 C C . ILE A 1 216 ? -17.508 3.218 19.437 1.00 87.88 216 ILE A C 1
ATOM 1707 O O . ILE A 1 216 ? -17.359 2.018 19.669 1.00 87.88 216 ILE A O 1
ATOM 1711 N N . GLN A 1 217 ? -17.682 4.104 20.417 1.00 85.50 217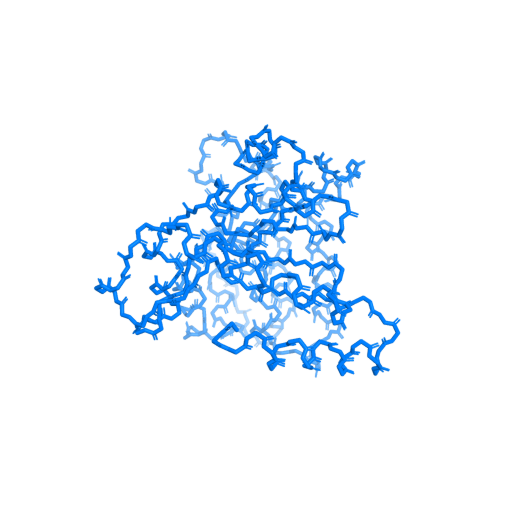 GLN A N 1
ATOM 1712 C CA . GLN A 1 217 ? -17.717 3.730 21.826 1.00 85.50 217 GLN A CA 1
ATOM 1713 C C . GLN A 1 217 ? -18.866 2.768 22.134 1.00 85.50 217 GLN A C 1
ATOM 1715 O O . GLN A 1 217 ? -18.637 1.748 22.790 1.00 85.50 217 GLN A O 1
ATOM 1720 N N . ASP A 1 218 ? -20.072 3.053 21.657 1.00 84.00 218 ASP A N 1
ATOM 1721 C CA . ASP A 1 218 ? -21.234 2.195 21.879 1.00 84.00 218 ASP A CA 1
ATOM 1722 C C . ASP A 1 218 ? -21.100 0.857 21.157 1.00 84.00 218 ASP A C 1
ATOM 1724 O O . ASP A 1 218 ? -21.310 -0.199 21.763 1.00 84.00 218 ASP A O 1
ATOM 1728 N N . GLY A 1 219 ? -20.602 0.879 19.922 1.00 84.50 219 GLY A N 1
ATOM 1729 C CA . GLY A 1 219 ? -20.280 -0.334 19.185 1.00 84.50 219 GLY A CA 1
ATOM 1730 C C . GLY A 1 219 ? -19.258 -1.228 19.904 1.00 84.50 219 GLY A C 1
ATOM 1731 O O . GLY A 1 219 ? -19.420 -2.448 19.974 1.00 84.50 219 GLY A O 1
ATOM 1732 N N . LEU A 1 220 ? -18.203 -0.648 20.484 1.00 85.62 220 LEU A N 1
ATOM 1733 C CA . LEU A 1 220 ? -17.195 -1.406 21.234 1.00 85.62 220 LEU A CA 1
ATOM 1734 C C . LEU A 1 220 ? -17.743 -1.979 22.547 1.00 85.62 220 LEU A C 1
ATOM 1736 O O . LEU A 1 220 ? -17.372 -3.095 22.916 1.00 85.62 220 LEU A O 1
ATOM 1740 N N . LYS A 1 221 ? -18.633 -1.260 23.247 1.00 84.06 221 LYS A N 1
ATOM 1741 C CA . LYS A 1 221 ? -19.337 -1.808 24.422 1.00 84.06 221 LYS A CA 1
ATOM 1742 C C . LYS A 1 221 ? -20.173 -3.022 24.027 1.00 84.06 221 LYS A C 1
ATOM 1744 O O . LYS A 1 221 ? -20.186 -4.017 24.748 1.00 84.06 221 LYS A O 1
ATOM 1749 N N . GLU A 1 222 ? -20.830 -2.962 22.872 1.00 83.44 222 GLU A N 1
ATOM 1750 C CA . GLU A 1 222 ? -21.639 -4.066 22.369 1.00 83.44 222 GLU A CA 1
ATOM 1751 C C . GLU A 1 222 ? -20.796 -5.280 21.947 1.00 83.44 222 GLU A C 1
ATOM 1753 O O . GLU A 1 222 ? -21.182 -6.421 22.205 1.00 83.44 222 GLU A O 1
ATOM 1758 N N . LEU A 1 223 ? -19.606 -5.051 21.385 1.00 82.31 223 LEU A N 1
ATOM 1759 C CA . LEU A 1 223 ? -18.620 -6.108 21.132 1.00 82.31 223 LEU A CA 1
ATOM 1760 C C . LEU A 1 223 ? -18.082 -6.738 22.430 1.00 82.31 223 LEU A C 1
ATOM 1762 O O . LEU A 1 223 ? -17.676 -7.897 22.429 1.00 82.31 223 LEU A O 1
ATOM 1766 N N . GLY A 1 224 ? -18.058 -5.976 23.526 1.00 73.19 224 GLY A N 1
ATOM 1767 C CA . GLY A 1 224 ? -17.405 -6.326 24.787 1.00 73.19 224 GLY A CA 1
ATOM 1768 C C . GLY A 1 224 ? -18.315 -6.754 25.934 1.00 73.19 224 GLY A C 1
ATOM 1769 O O . GLY A 1 224 ? -17.841 -6.685 27.069 1.00 73.19 224 GLY A O 1
ATOM 1770 N N . ARG A 1 225 ? -19.573 -7.146 25.661 1.00 61.84 225 ARG A N 1
ATOM 1771 C CA . ARG A 1 225 ? -20.715 -7.344 26.595 1.00 61.84 225 ARG A CA 1
ATOM 1772 C C . ARG A 1 225 ? -20.450 -8.022 27.962 1.00 61.84 225 ARG A C 1
ATOM 1774 O O . ARG A 1 225 ? -21.312 -7.903 28.825 1.00 61.84 225 ARG A O 1
ATOM 1781 N N . ASP A 1 226 ? -19.288 -8.626 28.213 1.00 52.94 226 ASP A N 1
ATOM 1782 C CA . ASP A 1 226 ? -18.935 -9.273 29.487 1.00 52.94 226 ASP A CA 1
ATOM 1783 C C . ASP A 1 226 ? -17.995 -8.475 30.426 1.00 52.94 226 ASP A C 1
ATOM 1785 O O . ASP A 1 226 ? -17.854 -8.862 31.583 1.00 52.94 226 ASP A O 1
ATOM 1789 N N . ASN A 1 227 ? -17.353 -7.369 30.005 1.00 50.44 227 ASN A N 1
ATOM 1790 C CA . ASN A 1 227 ? -16.203 -6.818 30.763 1.00 50.44 227 ASN A CA 1
ATOM 1791 C C . ASN A 1 227 ? -16.252 -5.333 31.200 1.00 50.44 227 ASN A C 1
ATOM 1793 O O . ASN A 1 227 ? -15.251 -4.847 31.734 1.00 50.44 227 ASN A O 1
ATOM 1797 N N . MET A 1 228 ? -17.336 -4.569 31.006 1.00 51.59 228 MET A N 1
ATOM 1798 C CA . MET A 1 228 ? -17.264 -3.097 31.167 1.00 51.59 228 MET A CA 1
ATOM 1799 C C . MET A 1 228 ? -18.178 -2.503 32.238 1.00 51.59 228 MET A C 1
ATOM 1801 O O . MET A 1 228 ? -19.368 -2.308 32.018 1.00 51.59 228 MET A O 1
ATOM 1805 N N . ALA A 1 229 ? -17.579 -2.126 33.373 1.00 42.31 229 ALA A N 1
ATOM 1806 C CA . ALA A 1 229 ? -18.167 -1.188 34.327 1.00 42.31 229 ALA A CA 1
ATOM 1807 C C . ALA A 1 229 ? -17.945 0.262 33.855 1.00 42.31 229 ALA A C 1
ATOM 1809 O O . ALA A 1 229 ? -16.851 0.626 33.412 1.00 42.31 229 ALA A O 1
ATOM 1810 N N . SER A 1 230 ? -18.990 1.087 33.954 1.00 41.47 230 SER A N 1
ATOM 1811 C CA . SER A 1 230 ? -18.979 2.503 33.577 1.00 41.47 230 SER A CA 1
ATOM 1812 C C . SER A 1 230 ? -17.938 3.282 34.379 1.00 41.47 230 SER A C 1
ATOM 1814 O O . SER A 1 230 ? -17.935 3.219 35.608 1.00 41.47 230 SER A O 1
ATOM 1816 N N . THR A 1 231 ? -17.084 4.056 33.711 1.00 39.44 231 THR A N 1
ATOM 1817 C CA . THR A 1 231 ? -16.214 5.027 34.388 1.00 39.44 231 THR A CA 1
ATOM 1818 C C . THR A 1 231 ? -16.235 6.366 33.667 1.00 39.44 231 THR A C 1
ATOM 1820 O O . THR A 1 231 ? -15.929 6.448 32.479 1.00 39.44 231 THR A O 1
ATOM 1823 N N . ASP A 1 232 ? -16.581 7.412 34.415 1.00 40.12 232 ASP A N 1
ATOM 1824 C CA . ASP A 1 232 ? -16.564 8.811 33.997 1.00 40.12 232 ASP A CA 1
ATOM 1825 C C . ASP A 1 232 ? -15.122 9.335 33.964 1.00 40.12 232 ASP A C 1
ATOM 1827 O O . ASP A 1 232 ? -14.501 9.568 35.002 1.00 40.12 232 ASP A O 1
ATOM 1831 N N . ALA A 1 233 ? -14.564 9.511 32.766 1.00 39.97 233 ALA A N 1
ATOM 1832 C CA . ALA A 1 233 ? -13.340 10.275 32.542 1.00 39.97 233 ALA A CA 1
ATOM 1833 C C . ALA A 1 233 ? -13.251 10.697 31.070 1.00 39.97 233 ALA A C 1
ATOM 1835 O O . ALA A 1 233 ? -13.556 9.903 30.196 1.00 39.97 233 ALA A O 1
ATOM 1836 N N . VAL A 1 234 ? -12.790 11.931 30.831 1.00 49.19 234 VAL A N 1
ATOM 1837 C CA . VAL A 1 234 ? -12.401 12.567 29.550 1.00 49.19 234 VAL A CA 1
ATOM 1838 C C . VAL A 1 234 ? -12.553 11.681 28.303 1.00 49.19 234 VAL A C 1
ATOM 1840 O O . VAL A 1 234 ? -11.732 10.776 28.135 1.00 49.19 234 VAL A O 1
ATOM 1843 N N . TYR A 1 235 ? -13.516 12.022 27.428 1.00 54.28 235 TYR A N 1
ATOM 1844 C CA . TYR A 1 235 ? -13.898 11.333 26.178 1.00 54.28 235 TYR A CA 1
ATOM 1845 C C . TYR A 1 235 ? -12.797 10.399 25.651 1.00 54.28 235 TYR A C 1
ATOM 1847 O O . TYR A 1 235 ? -12.820 9.214 25.961 1.00 54.28 235 TYR A O 1
ATOM 1855 N N . PHE A 1 236 ? -11.723 10.917 25.034 1.00 57.25 236 PHE A N 1
ATOM 1856 C CA . PHE A 1 236 ? -10.655 10.118 24.402 1.00 57.25 236 PHE A CA 1
ATOM 1857 C C . PHE A 1 236 ? -9.957 9.056 25.278 1.00 57.25 236 PHE A C 1
ATOM 1859 O O . PHE A 1 236 ? -9.476 8.047 24.747 1.00 57.25 236 PHE A O 1
ATOM 1866 N N . LYS A 1 237 ? -9.883 9.233 26.606 1.00 61.38 237 LYS A N 1
ATOM 1867 C CA . LYS A 1 237 ? -9.274 8.236 27.506 1.00 61.38 237 LYS A CA 1
ATOM 1868 C C . LYS A 1 237 ? -10.135 6.973 27.630 1.00 61.38 237 LYS A C 1
ATOM 1870 O O . LYS A 1 237 ? -9.557 5.900 27.822 1.00 61.38 237 LYS A O 1
ATOM 1875 N N . GLN A 1 238 ? -11.460 7.072 27.475 1.00 69.88 238 GLN A N 1
ATOM 1876 C CA . GLN A 1 238 ? -12.373 5.926 27.564 1.00 69.88 238 GLN A CA 1
ATOM 1877 C C . GLN A 1 238 ? -12.154 4.931 26.419 1.00 69.88 238 GLN A C 1
ATOM 1879 O O . GLN A 1 238 ? -11.929 3.750 26.696 1.00 69.88 238 GLN A O 1
ATOM 1884 N N . LEU A 1 239 ? -12.101 5.377 25.154 1.00 77.62 239 LEU A N 1
ATOM 1885 C CA . LEU A 1 239 ? -11.839 4.471 24.019 1.00 77.62 239 LEU A CA 1
ATOM 1886 C C . LEU A 1 239 ? -10.485 3.764 24.126 1.00 77.62 239 LEU A C 1
ATOM 1888 O O . LEU A 1 239 ? -10.374 2.570 23.852 1.00 77.62 239 LEU A O 1
ATOM 1892 N N . ALA A 1 240 ? -9.443 4.463 24.584 1.00 77.31 240 ALA A N 1
ATOM 1893 C CA . ALA A 1 240 ? -8.142 3.833 24.796 1.00 77.31 240 ALA A CA 1
ATOM 1894 C C . ALA A 1 240 ? -8.197 2.713 25.857 1.00 77.31 240 ALA A C 1
ATOM 1896 O O . ALA A 1 240 ? -7.428 1.753 25.766 1.00 77.31 240 ALA A O 1
ATOM 1897 N N . GLY A 1 241 ? -9.075 2.834 26.858 1.00 80.31 241 GLY A N 1
ATOM 1898 C CA . GLY A 1 241 ? -9.369 1.781 27.831 1.00 80.31 241 GLY A CA 1
ATOM 1899 C C . GLY A 1 241 ? -10.138 0.611 27.213 1.00 80.31 241 GLY A C 1
ATOM 1900 O O . GLY A 1 241 ? -9.710 -0.532 27.361 1.00 80.31 241 GLY A O 1
ATOM 1901 N N . LEU A 1 242 ? -11.198 0.905 26.453 1.00 83.56 242 LEU A N 1
ATOM 1902 C CA . LEU A 1 242 ? -12.014 -0.066 25.706 1.00 83.56 242 LEU A CA 1
ATOM 1903 C C . LEU A 1 242 ? -11.157 -0.966 24.805 1.00 83.56 242 LEU A C 1
ATOM 1905 O O . LEU A 1 242 ? -11.194 -2.189 24.930 1.00 83.56 242 LEU A O 1
ATOM 1909 N N . PHE A 1 243 ? -10.301 -0.384 23.961 1.00 88.31 243 PHE A N 1
ATOM 1910 C CA . PHE A 1 243 ? -9.425 -1.170 23.087 1.00 88.31 243 PHE A CA 1
ATOM 1911 C C . PHE A 1 243 ? -8.470 -2.078 23.866 1.00 88.31 243 PHE A C 1
ATOM 1913 O O . PHE A 1 243 ? -8.228 -3.211 23.458 1.00 88.31 243 PHE A O 1
ATOM 1920 N N . LYS A 1 244 ? -7.918 -1.609 24.993 1.00 87.06 244 LYS A N 1
ATOM 1921 C CA . LYS A 1 244 ? -7.018 -2.425 25.826 1.00 87.06 244 LYS A CA 1
ATOM 1922 C C . LYS A 1 244 ? -7.739 -3.589 26.488 1.00 87.06 244 LYS A C 1
ATOM 1924 O O . LYS A 1 244 ? -7.100 -4.608 26.731 1.00 87.06 244 LYS A O 1
ATOM 1929 N N . LEU A 1 245 ? -9.017 -3.426 26.802 1.00 86.19 245 LEU A N 1
ATOM 1930 C CA . LEU A 1 245 ? -9.836 -4.483 27.369 1.00 86.19 245 LEU A CA 1
ATOM 1931 C C . LEU A 1 245 ? -10.196 -5.537 26.317 1.00 86.19 245 LEU A C 1
ATOM 1933 O O . LEU A 1 245 ? -10.097 -6.725 26.593 1.00 86.19 245 LEU A O 1
ATOM 1937 N N . LEU A 1 246 ? -10.557 -5.096 25.109 1.00 85.56 246 LEU A N 1
ATOM 1938 C CA . LEU A 1 246 ? -10.993 -5.971 24.016 1.00 85.56 246 LEU A CA 1
ATOM 1939 C C . LEU A 1 246 ? -9.839 -6.696 23.316 1.00 85.56 246 LEU A C 1
ATOM 1941 O O . LEU A 1 246 ? -9.985 -7.846 22.916 1.00 85.56 246 LEU A O 1
ATOM 1945 N N . ALA A 1 247 ? -8.699 -6.024 23.142 1.00 88.00 247 ALA A N 1
ATOM 1946 C CA . ALA A 1 247 ? -7.563 -6.542 22.380 1.00 88.00 247 ALA A CA 1
ATOM 1947 C C . ALA A 1 247 ? -6.334 -6.864 23.239 1.00 88.00 247 ALA A C 1
ATOM 1949 O O . ALA A 1 247 ? -5.343 -7.336 22.701 1.00 88.00 247 ALA A O 1
ATOM 1950 N N . GLU A 1 248 ? -6.379 -6.626 24.551 1.00 87.25 248 GLU A N 1
ATOM 1951 C CA . GLU A 1 248 ? -5.245 -6.650 25.484 1.00 87.25 248 GLU A CA 1
ATOM 1952 C C . GLU A 1 248 ? -4.257 -5.478 25.346 1.00 87.25 248 GLU A C 1
ATOM 1954 O O . GLU A 1 248 ? -3.903 -4.989 24.268 1.00 87.25 248 GLU A O 1
ATOM 1959 N N . THR A 1 249 ? -3.688 -5.068 26.484 1.00 87.75 249 THR A N 1
ATOM 1960 C CA . THR A 1 249 ? -2.739 -3.943 26.551 1.00 87.75 249 THR A CA 1
ATOM 1961 C C . THR A 1 249 ? -1.492 -4.154 25.684 1.00 87.75 249 THR A C 1
ATOM 1963 O O . THR A 1 249 ? -1.011 -3.209 25.053 1.00 87.75 249 THR A O 1
ATOM 1966 N N . LYS A 1 250 ? -0.951 -5.381 25.622 1.00 90.50 250 LYS A N 1
ATOM 1967 C CA . LYS A 1 250 ? 0.251 -5.679 24.822 1.00 90.50 250 LYS A CA 1
ATOM 1968 C C . LYS A 1 250 ? 0.003 -5.479 23.325 1.00 90.50 250 LYS A C 1
ATOM 1970 O O . LYS A 1 250 ? 0.876 -4.948 22.636 1.00 90.50 250 LYS A O 1
ATOM 1975 N N . VAL A 1 251 ? -1.174 -5.864 22.837 1.00 90.88 251 VAL A N 1
ATOM 1976 C CA . VAL A 1 251 ? -1.554 -5.746 21.424 1.00 90.88 251 VAL A CA 1
ATOM 1977 C C . VAL A 1 251 ? -1.782 -4.285 21.052 1.00 90.88 251 VAL A C 1
ATOM 1979 O O . VAL A 1 251 ? -1.184 -3.812 20.089 1.00 90.88 251 VAL A O 1
ATOM 1982 N N . VAL A 1 252 ? -2.530 -3.528 21.861 1.00 87.69 252 VAL A N 1
ATOM 1983 C CA . VAL A 1 252 ? -2.755 -2.092 21.609 1.00 87.69 252 VAL A CA 1
ATOM 1984 C C . VAL A 1 252 ? -1.439 -1.308 21.608 1.00 87.69 252 VAL A C 1
ATOM 1986 O O . VAL A 1 252 ? -1.217 -0.455 20.750 1.00 87.69 252 VAL A O 1
ATOM 1989 N N . ASN A 1 253 ? -0.511 -1.620 22.517 1.00 88.75 253 ASN A N 1
ATOM 1990 C CA . ASN A 1 253 ? 0.813 -0.989 22.518 1.00 88.75 253 ASN A CA 1
ATOM 1991 C C . ASN A 1 253 ? 1.623 -1.331 21.256 1.00 88.75 253 ASN A C 1
ATOM 1993 O O . ASN A 1 253 ? 2.359 -0.483 20.748 1.00 88.75 253 ASN A O 1
ATOM 1997 N N . LYS A 1 254 ? 1.477 -2.553 20.727 1.00 88.06 254 LYS A N 1
ATOM 1998 C CA . LYS A 1 254 ? 2.063 -2.941 19.439 1.00 88.06 254 LYS A CA 1
ATOM 1999 C C . LYS A 1 254 ? 1.434 -2.153 18.289 1.00 88.06 254 LYS A C 1
ATOM 2001 O O . LYS A 1 254 ? 2.173 -1.688 17.428 1.00 88.06 254 LYS A O 1
ATOM 2006 N N . TRP A 1 255 ? 0.116 -1.946 18.288 1.00 91.81 255 TRP A N 1
ATOM 2007 C CA . TRP A 1 255 ? -0.551 -1.110 17.285 1.00 91.81 255 TRP A CA 1
ATOM 2008 C C . TRP A 1 255 ? -0.051 0.329 17.316 1.00 91.81 255 TRP A C 1
ATOM 2010 O O . TRP A 1 255 ? 0.329 0.845 16.272 1.00 91.81 255 TRP A O 1
ATOM 2020 N N . LYS A 1 256 ? 0.047 0.943 18.501 1.00 86.81 256 LYS A N 1
ATOM 2021 C CA . LYS A 1 256 ? 0.603 2.296 18.664 1.00 86.81 256 LYS A CA 1
ATOM 2022 C C . LYS A 1 256 ? 2.019 2.411 18.109 1.00 86.81 256 LYS A C 1
ATOM 2024 O O . LYS A 1 256 ? 2.302 3.328 17.345 1.00 86.81 256 LYS A O 1
ATOM 2029 N N . ARG A 1 257 ? 2.893 1.453 18.438 1.00 85.25 257 ARG A N 1
ATOM 2030 C CA . ARG A 1 257 ? 4.266 1.414 17.914 1.00 85.25 257 ARG A CA 1
ATOM 2031 C C . ARG A 1 257 ? 4.281 1.276 16.394 1.00 85.25 257 ARG A C 1
ATOM 2033 O O . ARG A 1 257 ? 4.909 2.080 15.718 1.00 85.25 257 ARG A O 1
ATOM 2040 N N . ASN A 1 258 ? 3.538 0.315 15.853 1.00 84.88 258 ASN A N 1
ATOM 2041 C CA . ASN A 1 258 ? 3.462 0.110 14.410 1.00 84.88 258 ASN A CA 1
ATOM 2042 C C . ASN A 1 258 ? 2.912 1.346 13.692 1.00 84.88 258 ASN A C 1
ATOM 2044 O O . ASN A 1 258 ? 3.413 1.688 12.628 1.00 84.88 258 ASN A O 1
ATOM 2048 N N . ARG A 1 259 ? 1.914 2.022 14.277 1.00 83.75 259 ARG A N 1
ATOM 2049 C CA . ARG A 1 259 ? 1.344 3.260 13.740 1.00 83.75 259 ARG A CA 1
ATOM 2050 C C . ARG A 1 259 ? 2.361 4.401 13.751 1.00 83.75 259 ARG A C 1
ATOM 2052 O O . ARG A 1 259 ? 2.437 5.125 12.772 1.00 83.75 259 ARG A O 1
ATOM 2059 N N . SER A 1 260 ? 3.187 4.520 14.794 1.00 76.69 260 SER A N 1
ATOM 2060 C CA . SER A 1 260 ? 4.275 5.514 14.833 1.00 76.69 260 SER A CA 1
ATOM 2061 C C . SER A 1 260 ? 5.370 5.276 13.783 1.00 76.69 260 SER A C 1
ATOM 2063 O O . SER A 1 260 ? 6.107 6.196 13.446 1.00 76.69 260 SER A O 1
ATOM 2065 N N . GLU A 1 261 ? 5.467 4.057 13.243 1.00 74.69 261 GLU A N 1
ATOM 2066 C CA . GLU A 1 261 ? 6.367 3.714 12.135 1.00 74.69 261 GLU A CA 1
ATOM 2067 C C . GLU A 1 261 ? 5.737 3.930 10.740 1.00 74.69 261 GLU A C 1
ATOM 2069 O O . GLU A 1 261 ? 6.411 3.695 9.726 1.00 74.69 261 GLU A O 1
ATOM 2074 N N . LEU A 1 262 ? 4.449 4.306 10.659 1.00 70.69 262 LEU A N 1
ATOM 2075 C CA . LEU A 1 262 ? 3.746 4.548 9.391 1.00 70.69 262 LEU A CA 1
ATOM 2076 C C . LEU A 1 262 ? 4.128 5.899 8.789 1.00 70.69 262 LEU A C 1
ATOM 2078 O O . LEU A 1 262 ? 4.651 5.854 7.645 1.00 70.69 262 LEU A O 1
#

pLDDT: mean 87.13, std 11.66, range [39.44, 98.75]

Radius of gyration: 22.05 Å; chains: 1; bounding box: 50×45×59 Å